Protein AF-A0A9P8EEC5-F1 (afdb_monomer)

Structure (mmCIF, N/CA/C/O backbone):
data_AF-A0A9P8EEC5-F1
#
_entry.id   AF-A0A9P8EEC5-F1
#
loop_
_atom_site.group_PDB
_atom_site.id
_atom_site.type_symbol
_atom_site.label_atom_id
_atom_site.label_alt_id
_atom_site.label_comp_id
_atom_site.label_asym_id
_atom_site.label_entity_id
_atom_site.label_seq_id
_atom_site.pdbx_PDB_ins_code
_atom_site.Cartn_x
_atom_site.Cartn_y
_atom_site.Cartn_z
_atom_site.occupancy
_atom_site.B_iso_or_equiv
_atom_site.auth_seq_id
_atom_site.auth_comp_id
_atom_site.auth_asym_id
_atom_site.auth_atom_id
_atom_site.pdbx_PDB_model_num
ATOM 1 N N . GLY A 1 1 ? 48.108 29.205 9.435 1.00 39.69 1 GLY A N 1
ATOM 2 C CA . GLY A 1 1 ? 47.984 27.798 9.012 1.00 39.69 1 GLY A CA 1
ATOM 3 C C . GLY A 1 1 ? 47.388 27.000 10.147 1.00 39.69 1 GLY A C 1
ATOM 4 O O . GLY A 1 1 ? 48.031 26.893 11.179 1.00 39.69 1 GLY A O 1
ATOM 5 N N . HIS A 1 2 ? 46.161 26.504 9.987 1.00 37.22 2 HIS A N 1
ATOM 6 C CA . HIS A 1 2 ? 45.519 25.629 10.969 1.00 37.22 2 HIS A CA 1
ATOM 7 C C . HIS A 1 2 ? 45.718 24.173 10.541 1.00 37.22 2 HIS A C 1
ATOM 9 O O . HIS A 1 2 ? 45.254 23.760 9.482 1.00 37.22 2 HIS A O 1
ATOM 15 N N . SER A 1 3 ? 46.446 23.417 11.360 1.00 47.91 3 SER A N 1
ATOM 16 C CA . SER A 1 3 ? 46.594 21.969 11.229 1.00 47.91 3 SER A CA 1
ATOM 17 C C . SER A 1 3 ? 45.253 21.304 11.545 1.00 47.91 3 SER A C 1
ATOM 19 O O . SER A 1 3 ? 44.786 21.363 12.683 1.00 47.91 3 SER A O 1
ATOM 21 N N . GLN A 1 4 ? 44.610 20.698 10.544 1.00 50.88 4 GLN A N 1
ATOM 22 C CA . GLN A 1 4 ? 43.507 19.775 10.791 1.00 50.88 4 GLN A CA 1
ATOM 23 C C . GLN A 1 4 ? 44.081 18.420 11.212 1.00 50.88 4 GLN A C 1
ATOM 25 O O . GLN A 1 4 ? 44.793 17.761 10.451 1.00 50.88 4 GLN A O 1
ATOM 30 N N . LEU A 1 5 ? 43.753 17.998 12.434 1.00 50.03 5 LEU A N 1
ATOM 31 C CA . LEU A 1 5 ? 43.992 16.641 12.913 1.00 50.03 5 LEU A CA 1
ATOM 32 C C . LEU A 1 5 ? 43.211 15.664 12.028 1.00 50.03 5 LEU A C 1
ATOM 34 O O . LEU A 1 5 ? 41.981 15.642 12.047 1.00 50.03 5 LEU A O 1
ATOM 38 N N . LYS A 1 6 ? 43.937 14.857 11.248 1.00 48.72 6 LYS A N 1
ATOM 39 C CA . LYS A 1 6 ? 43.369 13.764 10.453 1.00 48.72 6 LYS A CA 1
ATOM 40 C C . LYS A 1 6 ? 42.685 12.774 11.395 1.00 48.72 6 LYS A C 1
ATOM 42 O O . LYS A 1 6 ? 43.350 11.994 12.075 1.00 48.72 6 LYS A O 1
ATOM 47 N N . THR A 1 7 ? 41.359 12.798 11.433 1.00 51.59 7 THR A N 1
ATOM 48 C CA . THR A 1 7 ? 40.573 11.751 12.078 1.00 51.59 7 THR A CA 1
ATOM 49 C C . THR A 1 7 ? 40.752 10.463 11.276 1.00 51.59 7 THR A C 1
ATOM 51 O O . THR A 1 7 ? 40.546 10.416 10.064 1.00 51.59 7 THR A O 1
ATOM 54 N N . GLY A 1 8 ? 41.235 9.417 11.948 1.00 58.06 8 GLY A N 1
ATOM 55 C CA . GLY A 1 8 ? 41.421 8.102 11.343 1.00 58.06 8 GLY A CA 1
ATOM 56 C C . GLY A 1 8 ? 40.115 7.542 10.771 1.00 58.06 8 GLY A C 1
ATOM 57 O O . GLY A 1 8 ? 39.027 7.897 11.218 1.00 58.06 8 GLY A O 1
ATOM 58 N N . HIS A 1 9 ? 40.263 6.656 9.781 1.00 54.03 9 HIS A N 1
ATOM 59 C CA . HIS A 1 9 ? 39.216 6.008 8.982 1.00 54.03 9 HIS A CA 1
ATOM 60 C C . HIS A 1 9 ? 37.826 5.917 9.664 1.00 54.03 9 HIS A C 1
ATOM 62 O O . HIS A 1 9 ? 37.715 5.295 10.729 1.00 54.03 9 HIS A O 1
ATOM 68 N N . PRO A 1 10 ? 36.744 6.417 9.025 1.00 52.00 10 PRO A N 1
ATOM 69 C CA . PRO A 1 10 ? 35.399 6.506 9.615 1.00 52.00 10 PRO A CA 1
ATOM 70 C C . PRO A 1 10 ? 34.852 5.161 10.123 1.00 52.00 10 PRO A C 1
ATOM 72 O O . PRO A 1 10 ? 34.092 5.122 11.094 1.00 52.00 10 PRO A O 1
ATOM 75 N N . VAL A 1 11 ? 35.325 4.055 9.546 1.00 53.84 11 VAL A N 1
ATOM 76 C CA . VAL A 1 11 ? 34.957 2.674 9.892 1.00 53.84 11 VAL A CA 1
ATOM 77 C C . VAL A 1 11 ? 35.340 2.295 11.332 1.00 53.84 11 VAL A C 1
ATOM 79 O O . VAL A 1 11 ? 34.570 1.616 12.009 1.00 53.84 11 VAL A O 1
ATOM 82 N N . ARG A 1 12 ? 36.477 2.772 11.867 1.00 53.16 12 ARG A N 1
ATOM 83 C CA . ARG A 1 12 ? 36.884 2.442 13.251 1.00 53.16 12 ARG A CA 1
ATOM 84 C C . ARG A 1 12 ? 36.036 3.163 14.303 1.00 53.16 12 ARG A C 1
ATOM 86 O O . ARG A 1 12 ? 35.831 2.616 15.386 1.00 53.16 12 ARG A O 1
ATOM 93 N N . SER A 1 13 ? 35.508 4.348 13.985 1.00 61.25 13 SER A N 1
ATOM 94 C CA . SER A 1 13 ? 34.691 5.145 14.913 1.00 61.25 13 SER A CA 1
ATOM 95 C C . SER A 1 13 ? 33.287 4.564 15.131 1.00 61.25 13 SER A C 1
ATOM 97 O O . SER A 1 13 ? 32.774 4.602 16.248 1.00 61.25 13 SER A O 1
ATOM 99 N N . ALA A 1 14 ? 32.683 3.972 14.095 1.00 57.97 14 ALA A N 1
ATOM 100 C CA . ALA A 1 14 ? 31.356 3.361 14.173 1.00 57.97 14 ALA A CA 1
ATOM 101 C C . ALA A 1 14 ? 31.362 2.084 15.031 1.00 57.97 14 ALA A C 1
ATOM 103 O O . ALA A 1 14 ? 30.490 1.903 15.879 1.00 57.97 14 ALA A O 1
ATOM 104 N N . ILE A 1 15 ? 32.398 1.251 14.881 1.00 60.94 15 ILE A N 1
ATOM 105 C CA . ILE A 1 15 ? 32.580 0.030 15.679 1.00 60.94 15 ILE A CA 1
ATOM 106 C C . ILE A 1 15 ? 32.792 0.377 17.160 1.00 60.94 15 ILE A C 1
ATOM 108 O O . ILE A 1 15 ? 32.152 -0.216 18.025 1.00 60.94 15 ILE A O 1
ATOM 112 N N . HIS A 1 16 ? 33.609 1.391 17.469 1.00 58.72 16 HIS A N 1
ATOM 113 C CA . HIS A 1 16 ? 33.801 1.842 18.854 1.00 58.72 16 HIS A CA 1
ATOM 114 C C . HIS A 1 16 ? 32.514 2.409 19.473 1.00 58.72 16 HIS A C 1
ATOM 116 O O . HIS A 1 16 ? 32.228 2.141 20.638 1.00 58.72 16 HIS A O 1
ATOM 122 N N . LYS A 1 17 ? 31.693 3.134 18.699 1.00 62.50 17 LYS A N 1
ATOM 123 C CA . LYS A 1 17 ? 30.385 3.629 19.166 1.00 62.50 17 LYS A CA 1
ATOM 124 C C . LYS A 1 17 ? 29.413 2.487 19.478 1.00 62.50 17 LYS A C 1
ATOM 126 O O . LYS A 1 17 ? 28.733 2.540 20.500 1.00 62.50 17 LYS A O 1
ATOM 131 N N . GLN A 1 18 ? 29.379 1.436 18.655 1.00 65.00 18 GLN A N 1
ATOM 132 C CA . GLN A 1 18 ? 28.534 0.266 18.918 1.00 65.00 18 GLN A CA 1
ATOM 133 C C . GLN A 1 18 ? 29.026 -0.581 20.099 1.00 65.00 18 GLN A C 1
ATOM 135 O O . GLN A 1 18 ? 28.206 -1.062 20.881 1.00 65.00 18 GLN A O 1
ATOM 140 N N . LEU A 1 19 ? 30.343 -0.735 20.267 1.00 64.19 19 LEU A N 1
ATOM 141 C CA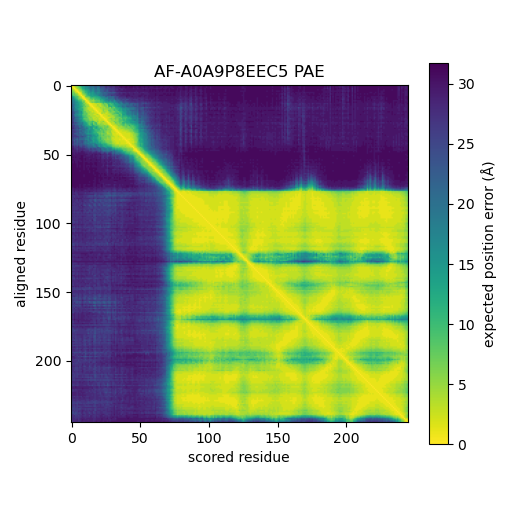 . LEU A 1 19 ? 30.917 -1.451 21.409 1.00 64.19 19 LEU A CA 1
ATOM 142 C C . LEU A 1 19 ? 30.636 -0.723 22.729 1.00 64.19 19 LEU A C 1
ATOM 144 O O . LEU A 1 19 ? 30.166 -1.357 23.672 1.00 64.19 19 LEU A O 1
ATOM 148 N N . ASN A 1 20 ? 30.813 0.601 22.774 1.00 64.88 20 ASN A N 1
ATOM 149 C CA . ASN A 1 20 ? 30.484 1.401 23.957 1.00 64.88 20 ASN A CA 1
ATOM 150 C C . ASN A 1 20 ? 28.978 1.378 24.264 1.00 64.88 20 ASN A C 1
ATOM 152 O O . ASN A 1 20 ? 28.593 1.213 25.418 1.00 64.88 20 ASN A O 1
ATOM 156 N N . GLY A 1 21 ? 28.118 1.462 23.242 1.00 60.09 21 GLY A N 1
ATOM 157 C CA . GLY A 1 21 ? 26.665 1.365 23.414 1.00 60.09 21 GLY A CA 1
ATOM 158 C C . GLY A 1 21 ? 26.219 0.017 23.990 1.00 60.09 21 GLY A C 1
ATOM 159 O O . 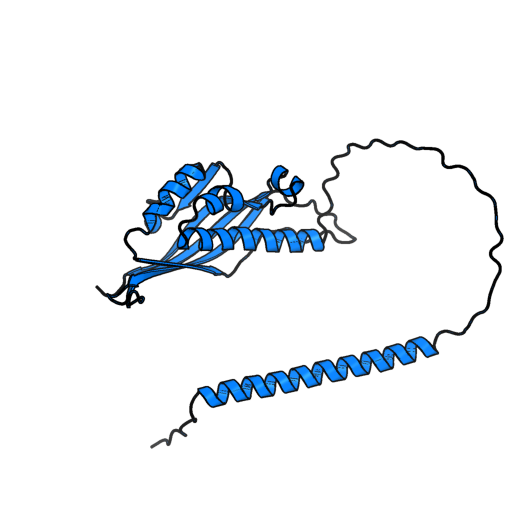GLY A 1 21 ? 25.422 -0.018 24.925 1.00 60.09 21 GLY A O 1
ATOM 160 N N . ARG A 1 22 ? 26.781 -1.098 23.500 1.00 67.12 22 ARG A N 1
ATOM 161 C CA . ARG A 1 22 ? 26.514 -2.441 24.049 1.00 67.12 22 ARG A CA 1
ATOM 162 C C . ARG A 1 22 ? 26.969 -2.583 25.501 1.00 67.12 22 ARG A C 1
ATOM 164 O O . ARG A 1 22 ? 26.295 -3.253 26.278 1.00 67.12 22 ARG A O 1
ATOM 171 N N . LEU A 1 23 ? 28.088 -1.963 25.867 1.00 65.00 23 LEU A N 1
ATOM 172 C CA . LEU A 1 23 ? 28.633 -2.015 27.223 1.00 65.00 23 LEU A CA 1
ATOM 173 C C . LEU A 1 23 ? 27.752 -1.232 28.211 1.00 65.00 23 LEU A C 1
ATOM 175 O O . LEU A 1 23 ? 27.452 -1.740 29.289 1.00 65.00 23 LEU A O 1
ATOM 179 N N . VAL A 1 24 ? 27.252 -0.060 27.802 1.00 62.94 24 VAL A N 1
ATOM 180 C CA . VAL A 1 24 ? 26.297 0.744 28.586 1.00 62.94 24 VAL A CA 1
ATOM 181 C C . VAL A 1 24 ? 24.948 0.032 28.726 1.00 62.94 24 VAL A C 1
ATOM 183 O O . VAL A 1 24 ? 24.441 -0.086 29.836 1.00 62.94 24 VAL A O 1
ATOM 186 N N . LEU A 1 25 ? 24.389 -0.512 27.638 1.00 58.84 25 LEU A N 1
ATOM 187 C CA . LEU A 1 25 ? 23.130 -1.274 27.674 1.00 58.84 25 LEU A CA 1
ATOM 188 C C . LEU A 1 25 ? 23.225 -2.507 28.579 1.00 58.84 25 LEU A C 1
ATOM 190 O O . LEU A 1 25 ? 22.307 -2.781 29.350 1.00 58.84 25 LEU A O 1
ATOM 194 N N . ARG A 1 26 ? 24.350 -3.231 28.523 1.00 67.25 26 ARG A N 1
ATOM 195 C CA . ARG A 1 26 ? 24.609 -4.364 29.416 1.00 67.25 26 ARG A CA 1
ATOM 196 C C . ARG A 1 26 ? 24.738 -3.906 30.868 1.00 67.25 26 ARG A C 1
ATOM 198 O O . ARG A 1 26 ? 24.198 -4.565 31.741 1.00 67.25 26 ARG A O 1
ATOM 205 N N . TRP A 1 27 ? 25.390 -2.778 31.141 1.00 65.75 27 TRP A N 1
ATOM 206 C CA . TRP A 1 27 ? 25.469 -2.222 32.495 1.00 65.75 27 TRP A CA 1
ATOM 207 C C . TRP A 1 27 ? 24.078 -1.860 33.045 1.00 65.75 27 TRP A C 1
ATOM 209 O O . TRP A 1 27 ? 23.705 -2.384 34.091 1.00 65.75 27 TRP A O 1
ATOM 219 N N . VAL A 1 28 ? 23.273 -1.074 32.317 1.00 62.16 28 VAL A N 1
ATOM 220 C CA . VAL A 1 28 ? 21.929 -0.641 32.761 1.00 62.16 28 VAL A CA 1
ATOM 221 C C . VAL A 1 28 ? 21.021 -1.841 33.061 1.00 62.16 28 VAL A C 1
ATOM 223 O O . VAL A 1 28 ? 20.460 -1.938 34.149 1.00 62.16 28 VAL A O 1
ATOM 226 N N . THR A 1 29 ? 20.968 -2.817 32.151 1.00 62.16 29 THR A N 1
ATOM 227 C CA . THR A 1 29 ? 20.126 -4.019 32.316 1.00 62.16 29 THR A CA 1
ATOM 228 C C . THR A 1 29 ? 20.583 -4.937 33.457 1.00 62.16 29 THR A C 1
ATOM 230 O O . THR A 1 29 ? 19.757 -5.603 34.086 1.00 62.16 29 THR A O 1
ATOM 233 N N . THR A 1 30 ? 21.883 -4.962 33.778 1.00 67.44 30 THR A N 1
ATOM 234 C CA . THR A 1 30 ? 22.404 -5.796 34.876 1.00 67.44 30 THR A CA 1
ATOM 235 C C . THR A 1 30 ? 22.080 -5.199 36.252 1.00 67.44 30 THR A C 1
ATOM 237 O O . THR A 1 30 ? 21.781 -5.949 37.180 1.00 67.44 30 THR A O 1
ATOM 240 N N . TRP A 1 31 ? 22.076 -3.867 36.391 1.00 62.75 31 TRP A N 1
ATOM 241 C CA . TRP A 1 31 ? 21.718 -3.198 37.653 1.00 62.75 31 TRP A CA 1
ATOM 242 C C . TRP A 1 31 ? 20.216 -3.238 37.946 1.00 62.75 31 TRP A C 1
ATOM 244 O O . TRP A 1 31 ? 19.831 -3.495 39.085 1.00 62.75 31 TRP A O 1
ATOM 254 N N . GLU A 1 32 ? 19.366 -3.065 36.932 1.00 67.00 32 GLU A N 1
ATOM 255 C CA . GLU A 1 32 ? 17.910 -3.204 37.088 1.00 67.00 32 GLU A CA 1
ATOM 256 C C . GLU A 1 32 ? 17.525 -4.623 37.529 1.00 67.00 32 GLU A C 1
ATOM 258 O O . GLU A 1 32 ? 16.711 -4.797 38.437 1.00 67.00 32 GLU A O 1
ATOM 263 N N . SER A 1 33 ? 18.187 -5.641 36.970 1.00 67.88 33 SER A N 1
ATOM 264 C CA . SER A 1 33 ? 17.988 -7.039 37.372 1.00 67.88 33 SER A CA 1
ATOM 265 C C . SER A 1 33 ? 18.388 -7.284 38.834 1.00 67.88 33 SER A C 1
ATOM 267 O O . SER A 1 33 ? 17.685 -7.983 39.561 1.00 67.88 33 SER A O 1
ATOM 269 N N . LEU A 1 34 ? 19.484 -6.676 39.299 1.00 69.56 34 LEU A N 1
ATOM 270 C CA . LEU A 1 34 ? 19.946 -6.778 40.688 1.00 69.56 34 LEU A CA 1
ATOM 271 C C . LEU A 1 34 ? 18.969 -6.119 41.674 1.00 69.56 34 LEU A C 1
ATOM 273 O O . LEU A 1 34 ? 18.690 -6.688 42.729 1.00 69.56 34 LEU A O 1
ATOM 277 N N . LEU A 1 35 ? 18.398 -4.965 41.314 1.00 70.19 35 LEU A N 1
ATOM 278 C CA . LEU A 1 35 ? 17.376 -4.294 42.123 1.00 70.19 35 LEU A CA 1
ATOM 279 C C . LEU A 1 35 ? 16.088 -5.118 42.224 1.00 70.19 35 LEU A C 1
ATOM 281 O O . LEU A 1 35 ? 15.526 -5.226 43.313 1.00 70.19 35 LEU A O 1
ATOM 285 N N . LEU A 1 36 ? 15.651 -5.747 41.128 1.00 73.25 36 LEU A N 1
ATOM 286 C CA . LEU A 1 36 ? 14.485 -6.635 41.141 1.00 73.25 36 LEU A CA 1
ATOM 287 C C . LEU A 1 36 ? 14.708 -7.867 42.027 1.00 73.25 36 LEU A C 1
ATOM 289 O O . LEU A 1 36 ? 13.797 -8.260 42.752 1.00 73.25 36 LEU A O 1
ATOM 293 N N . TYR A 1 37 ? 15.917 -8.436 42.036 1.00 70.62 37 TYR A N 1
ATOM 294 C CA . TYR A 1 37 ? 16.262 -9.545 42.932 1.00 70.62 37 TYR A CA 1
ATOM 295 C C . TYR A 1 37 ? 16.226 -9.145 44.412 1.00 70.62 37 TYR A C 1
ATOM 297 O O . TYR A 1 37 ? 15.678 -9.881 45.233 1.00 70.62 37 TYR A O 1
ATOM 305 N N . VAL A 1 38 ? 16.776 -7.979 44.764 1.00 72.56 38 VAL A N 1
ATOM 306 C CA . VAL A 1 38 ? 16.752 -7.475 46.148 1.00 72.56 38 VAL A CA 1
ATOM 307 C C . VAL A 1 38 ? 15.321 -7.152 46.583 1.00 72.56 38 VAL A C 1
ATOM 309 O O . VAL A 1 38 ? 14.922 -7.535 47.681 1.00 72.56 38 VAL A O 1
ATOM 312 N N . LEU A 1 39 ? 14.524 -6.520 45.715 1.00 73.62 39 LEU A N 1
ATOM 313 C CA . LEU A 1 39 ? 13.113 -6.231 45.977 1.00 73.62 39 LEU A CA 1
ATOM 314 C C . LEU A 1 39 ? 12.298 -7.518 46.169 1.00 73.62 39 LEU A C 1
ATOM 316 O O . LEU A 1 39 ? 11.498 -7.608 47.096 1.00 73.62 39 LEU A O 1
ATOM 320 N N . TYR A 1 40 ? 12.528 -8.532 45.334 1.00 73.62 40 TYR A N 1
ATOM 321 C CA . TYR A 1 40 ? 11.865 -9.831 45.434 1.00 73.62 40 TYR A CA 1
ATOM 322 C C . TYR A 1 40 ? 12.195 -10.555 46.747 1.00 73.62 40 TYR A C 1
ATOM 324 O O . TYR A 1 40 ? 11.291 -11.043 47.425 1.00 73.62 40 TYR A O 1
ATOM 332 N N . LEU A 1 41 ? 13.469 -10.567 47.155 1.00 71.56 41 LEU A N 1
ATOM 333 C CA . LEU A 1 41 ? 13.886 -11.129 48.444 1.00 71.56 41 LEU A CA 1
ATOM 334 C C . LEU A 1 41 ? 13.282 -10.364 49.629 1.00 71.56 41 LEU A C 1
ATOM 336 O O . LEU A 1 41 ? 12.874 -10.982 50.609 1.00 71.56 41 LEU A O 1
ATOM 340 N N . PHE A 1 42 ? 13.177 -9.038 49.528 1.00 71.19 42 PHE A N 1
ATOM 341 C CA . PHE A 1 42 ? 12.572 -8.204 50.565 1.00 71.19 42 PHE A CA 1
ATOM 342 C C . PHE A 1 42 ? 11.063 -8.466 50.710 1.00 71.19 42 PHE A C 1
ATOM 344 O O . PHE A 1 42 ? 10.553 -8.558 51.824 1.00 71.19 42 PHE A O 1
ATOM 351 N N . LEU A 1 43 ? 10.351 -8.667 49.596 1.00 72.38 43 LEU A N 1
ATOM 352 C CA . LEU A 1 43 ? 8.922 -9.001 49.589 1.00 72.38 43 LEU A CA 1
ATOM 353 C C . LEU A 1 43 ? 8.638 -10.410 50.135 1.00 72.38 43 LEU A C 1
ATOM 355 O O . LEU A 1 43 ? 7.646 -10.600 50.835 1.00 72.38 43 LEU A O 1
ATOM 359 N N . LEU A 1 44 ? 9.523 -11.379 49.882 1.00 64.44 44 LEU A N 1
ATOM 360 C CA . LEU A 1 44 ? 9.425 -12.741 50.425 1.00 64.44 44 LEU A CA 1
ATOM 361 C C . LEU A 1 44 ? 9.616 -12.811 51.947 1.00 64.44 44 LEU A C 1
ATOM 363 O O . LEU A 1 44 ? 9.066 -13.704 52.586 1.00 64.44 44 LEU A O 1
ATOM 367 N N . GLN A 1 45 ? 10.374 -11.885 52.543 1.00 63.16 45 GLN A N 1
ATOM 368 C CA . GLN A 1 45 ? 10.584 -11.843 53.998 1.00 63.16 45 GLN A CA 1
ATOM 369 C C . GLN A 1 45 ? 9.490 -11.084 54.764 1.00 63.16 45 GLN A C 1
ATOM 371 O O . GLN A 1 45 ? 9.455 -11.145 55.992 1.00 63.16 45 GLN A O 1
ATOM 376 N N . LEU A 1 46 ? 8.578 -10.400 54.064 1.00 56.56 46 LEU A N 1
ATOM 377 C CA . LEU A 1 46 ? 7.474 -9.644 54.667 1.00 56.56 46 LEU A CA 1
ATOM 378 C C . LEU A 1 46 ? 6.154 -10.430 54.749 1.00 56.56 46 LEU A C 1
ATOM 380 O O . LEU A 1 46 ? 5.179 -9.917 55.297 1.00 56.56 46 LEU A O 1
ATOM 384 N N . THR A 1 47 ? 6.098 -11.672 54.258 1.00 53.03 47 THR A N 1
ATOM 385 C CA . THR A 1 47 ? 4.925 -12.544 54.425 1.00 53.03 47 THR A CA 1
ATOM 386 C C . THR A 1 47 ? 5.118 -13.503 55.606 1.00 53.03 47 THR A C 1
ATOM 388 O O . THR A 1 47 ? 5.957 -14.402 55.512 1.00 53.03 47 THR A O 1
ATOM 391 N N . PRO A 1 48 ? 4.364 -13.377 56.715 1.00 48.78 48 PRO A N 1
ATOM 392 C CA . PRO A 1 48 ? 4.368 -14.395 57.762 1.00 48.78 48 PRO A CA 1
ATOM 393 C C . PRO A 1 48 ? 3.707 -15.696 57.259 1.00 48.78 48 PRO A C 1
ATOM 395 O O . PRO A 1 48 ? 2.718 -15.633 56.521 1.00 48.78 48 PRO A O 1
ATOM 398 N N . PRO A 1 49 ? 4.197 -16.885 57.663 1.00 50.75 49 PRO A N 1
ATOM 399 C CA . PRO A 1 49 ? 3.567 -18.153 57.324 1.00 50.75 49 PRO A CA 1
ATOM 400 C C . PRO A 1 49 ? 2.345 -18.355 58.227 1.00 50.75 49 PRO A C 1
ATOM 402 O O . PRO A 1 49 ? 2.433 -18.939 59.305 1.00 50.75 49 PRO A O 1
ATOM 405 N N . CYS A 1 50 ? 1.188 -17.849 57.811 1.00 39.72 50 CYS A N 1
ATOM 406 C CA . CYS A 1 50 ? -0.062 -18.092 58.522 1.00 39.72 50 CYS A CA 1
ATOM 407 C C . CYS A 1 50 ? -0.735 -19.365 57.995 1.00 39.72 50 CYS A C 1
ATOM 409 O O . CYS A 1 50 ? -1.399 -19.369 56.963 1.00 39.72 50 CYS A O 1
ATOM 411 N N . CYS A 1 51 ? -0.496 -20.437 58.750 1.00 34.81 51 CYS A N 1
ATOM 412 C CA . CYS A 1 51 ? -1.3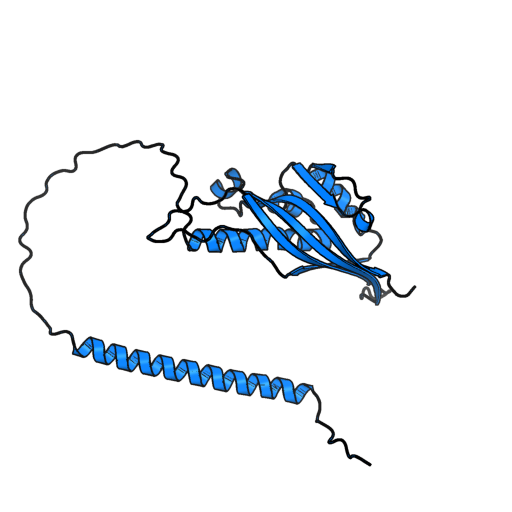08 -21.631 58.967 1.00 34.81 51 CYS A CA 1
ATOM 413 C C . CYS A 1 51 ? -2.727 -21.679 58.366 1.00 34.81 51 CYS A C 1
ATOM 415 O O . CYS A 1 51 ? -3.563 -20.818 58.625 1.00 34.81 51 CYS A O 1
ATOM 417 N N . ASN A 1 52 ? -2.992 -22.819 57.714 1.00 44.00 52 ASN A N 1
ATOM 418 C CA . ASN A 1 52 ? -4.153 -23.706 57.878 1.00 44.00 52 ASN A CA 1
ATOM 419 C C . ASN A 1 52 ? -5.410 -23.120 58.547 1.00 44.00 52 ASN A C 1
ATOM 421 O O . ASN A 1 52 ? -5.432 -22.900 59.760 1.00 44.00 52 ASN A O 1
ATOM 425 N N . ARG A 1 53 ? -6.513 -23.069 57.788 1.00 40.22 53 ARG A N 1
ATOM 426 C CA . ARG A 1 53 ? -7.862 -23.212 58.350 1.00 40.22 53 ARG A CA 1
ATOM 427 C C . ARG A 1 53 ? -8.844 -23.784 57.324 1.00 40.22 53 ARG A C 1
ATOM 429 O O . ARG A 1 53 ? -9.242 -23.109 56.384 1.00 40.22 53 ARG A O 1
ATOM 436 N N . ASP A 1 54 ? -9.151 -25.060 57.529 1.00 36.09 54 ASP A N 1
ATOM 437 C CA . ASP A 1 54 ? -10.429 -25.749 57.327 1.00 36.09 54 ASP A CA 1
ATOM 438 C C . ASP A 1 54 ? -11.370 -25.230 56.227 1.00 36.09 54 ASP A C 1
ATOM 440 O O . ASP A 1 54 ? -12.184 -24.328 56.428 1.00 36.09 54 ASP A O 1
ATOM 444 N N . VAL A 1 55 ? -11.344 -25.918 55.084 1.00 39.53 55 VAL A N 1
ATOM 445 C CA . VAL A 1 55 ? -12.425 -25.890 54.093 1.00 39.53 55 VAL A CA 1
ATOM 446 C C . VAL A 1 55 ? -13.587 -26.722 54.642 1.00 39.53 55 VAL A C 1
ATOM 448 O O . VAL A 1 55 ? -13.595 -27.948 54.537 1.00 39.53 55 VAL A O 1
ATOM 451 N N . GLN A 1 56 ? -14.582 -26.062 55.240 1.00 41.06 56 GLN A N 1
ATOM 452 C CA . GLN A 1 56 ? -15.890 -26.678 55.449 1.00 41.06 56 GLN A CA 1
ATOM 453 C C . GLN A 1 56 ? -16.627 -26.764 54.110 1.00 41.06 56 GLN A C 1
ATOM 455 O O . GLN A 1 56 ? -16.940 -25.764 53.467 1.00 41.06 56 GLN A O 1
ATOM 460 N N . VAL A 1 57 ? -16.890 -28.002 53.705 1.00 42.19 57 VAL A N 1
ATOM 461 C CA . VAL A 1 57 ? -17.733 -28.383 52.574 1.00 42.19 57 VAL A CA 1
ATOM 462 C C . VAL A 1 57 ? -19.189 -28.030 52.899 1.00 42.19 57 VAL A C 1
ATOM 464 O O . VAL A 1 57 ? -19.742 -28.549 53.866 1.00 42.19 57 VAL A O 1
ATOM 467 N N . LEU A 1 58 ? -19.829 -27.200 52.069 1.00 39.12 58 LEU A N 1
ATOM 468 C CA . LEU A 1 58 ? -21.292 -27.091 51.999 1.00 39.12 58 LEU A CA 1
ATOM 469 C C . LEU A 1 58 ? -21.781 -27.400 50.569 1.00 39.12 58 LEU A C 1
ATOM 471 O O . LEU A 1 58 ? -21.040 -27.196 49.606 1.00 39.12 58 LEU A O 1
ATOM 475 N N . PRO A 1 59 ? -22.996 -27.956 50.420 1.00 40.81 59 PRO A N 1
ATOM 476 C CA . PRO A 1 59 ? -23.332 -28.829 49.309 1.00 40.81 59 PRO A CA 1
ATOM 477 C C . PRO A 1 59 ? -23.770 -28.102 48.034 1.00 40.81 59 PRO A C 1
ATOM 479 O O . PRO A 1 59 ? -24.509 -27.122 48.052 1.00 40.81 59 PRO A O 1
ATOM 482 N N . SER A 1 60 ? -23.353 -28.712 46.923 1.00 43.94 60 SER A N 1
ATOM 483 C CA . SER A 1 60 ? -23.916 -28.674 45.570 1.00 43.94 60 SER A CA 1
ATOM 484 C C . SER A 1 60 ? -25.386 -28.223 45.496 1.00 43.94 60 SER A C 1
ATOM 486 O O . SER A 1 60 ? -26.304 -29.020 45.713 1.00 43.94 60 SER A O 1
ATOM 488 N N . LEU A 1 61 ? -25.605 -26.986 45.045 1.00 43.16 61 LEU A N 1
ATOM 489 C CA . LEU A 1 61 ? -26.855 -26.570 44.411 1.00 43.16 61 LEU A CA 1
ATOM 490 C C . LEU A 1 61 ? -26.664 -26.571 42.889 1.00 43.16 61 LEU A C 1
ATOM 492 O O . LEU A 1 61 ? -25.705 -26.019 42.355 1.00 43.16 61 LEU A O 1
ATOM 496 N N . ARG A 1 62 ? -27.575 -27.280 42.220 1.00 41.97 62 ARG A N 1
ATOM 497 C CA . ARG A 1 62 ? -27.597 -27.589 40.784 1.00 41.97 62 ARG A CA 1
ATOM 498 C C . ARG A 1 62 ? -27.553 -26.321 39.915 1.00 41.97 62 ARG A C 1
ATOM 500 O O . ARG A 1 62 ? -28.189 -25.333 40.282 1.00 41.97 62 ARG A O 1
ATOM 507 N N . PRO A 1 63 ? -26.925 -26.357 38.727 1.00 38.66 63 PRO A N 1
ATOM 508 C CA . PRO A 1 63 ? -26.999 -25.246 37.794 1.00 38.66 63 PRO A CA 1
ATOM 509 C C . PRO A 1 63 ? -28.375 -25.234 37.113 1.00 38.66 63 PRO A C 1
ATOM 511 O O . PRO A 1 63 ? -28.754 -26.176 36.417 1.00 38.66 63 PRO A O 1
ATOM 514 N N . VAL A 1 64 ? -29.129 -24.154 37.318 1.00 43.50 64 VAL A N 1
ATOM 515 C CA . VAL A 1 64 ? -30.256 -23.790 36.455 1.00 43.50 64 VAL A CA 1
ATOM 516 C C . VAL A 1 64 ? -29.659 -23.272 35.151 1.00 43.50 64 VAL A C 1
ATOM 518 O O . VAL A 1 64 ? -28.908 -22.300 35.142 1.00 43.50 64 VAL A O 1
ATOM 521 N N . ALA A 1 65 ? -29.960 -23.959 34.053 1.00 40.56 65 ALA A N 1
ATOM 522 C CA . ALA A 1 65 ? -29.564 -23.554 32.717 1.00 40.56 65 ALA A CA 1
ATOM 523 C C . ALA A 1 65 ? -30.316 -22.277 32.317 1.00 40.56 65 ALA A C 1
ATOM 525 O O . ALA A 1 65 ? -31.482 -22.321 31.930 1.00 40.56 65 ALA A O 1
ATOM 526 N N . THR A 1 66 ? -29.642 -21.133 32.388 1.00 38.12 66 THR A N 1
ATOM 527 C CA . THR A 1 66 ? -30.077 -19.903 31.725 1.00 38.12 66 THR A CA 1
ATOM 528 C C . THR A 1 66 ? -29.473 -19.878 30.325 1.00 38.12 66 THR A C 1
ATOM 530 O O . THR A 1 66 ? -2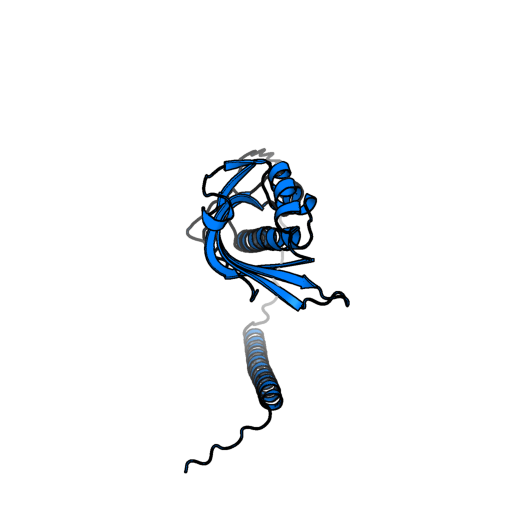8.375 -19.375 30.099 1.00 38.12 66 THR A O 1
ATOM 533 N N . THR A 1 67 ? -30.188 -20.432 29.347 1.00 46.62 67 THR A N 1
ATOM 534 C CA . THR A 1 67 ? -29.947 -20.143 27.928 1.00 46.62 67 THR A CA 1
ATOM 535 C C . THR A 1 67 ? -30.331 -18.694 27.647 1.00 46.62 67 THR A C 1
ATOM 537 O O . THR A 1 67 ? -31.474 -18.401 27.303 1.00 46.62 67 THR A O 1
ATOM 540 N N . ARG A 1 68 ? -29.374 -17.771 27.787 1.00 39.97 68 ARG A N 1
ATOM 541 C CA . ARG A 1 68 ? -29.488 -16.414 27.246 1.00 39.97 68 ARG A CA 1
ATOM 542 C C . ARG A 1 68 ? -28.829 -16.397 25.869 1.00 39.97 68 ARG A C 1
ATOM 544 O O . ARG A 1 68 ? -27.629 -16.193 25.734 1.00 39.97 68 ARG A O 1
ATOM 551 N N . ARG A 1 69 ? -29.636 -16.667 24.839 1.00 48.41 69 ARG A N 1
ATOM 552 C CA . ARG A 1 69 ? -29.315 -16.310 23.453 1.00 48.41 69 ARG A CA 1
ATOM 553 C C . ARG A 1 69 ? -29.409 -14.788 23.361 1.00 48.41 69 ARG A C 1
ATOM 555 O O . ARG A 1 69 ? -30.480 -14.244 23.123 1.00 48.41 69 ARG A O 1
ATOM 562 N N . GLU A 1 70 ? -28.296 -14.109 23.587 1.00 39.75 70 GLU A N 1
ATOM 563 C CA . GLU A 1 70 ? -28.131 -12.717 23.185 1.00 39.75 70 GLU A CA 1
ATOM 564 C C . GLU A 1 70 ? -27.291 -12.687 21.917 1.00 39.75 70 GLU A C 1
ATOM 566 O O . GLU A 1 70 ? -26.068 -12.621 21.950 1.00 39.75 70 GLU A O 1
ATOM 571 N N . HIS A 1 71 ? -27.976 -12.713 20.774 1.00 41.06 71 HIS A N 1
ATOM 572 C CA . HIS A 1 71 ? -27.453 -12.091 19.562 1.00 41.06 71 HIS A CA 1
ATOM 573 C C . HIS A 1 71 ? -27.574 -10.570 19.730 1.00 41.06 71 HIS A C 1
ATOM 575 O O . HIS A 1 71 ? -28.387 -9.916 19.084 1.00 41.06 71 HIS A O 1
ATOM 581 N N . ALA A 1 72 ? -26.802 -10.019 20.663 1.00 39.66 72 ALA A N 1
ATOM 582 C CA . ALA A 1 72 ? -26.480 -8.607 20.680 1.00 39.66 72 ALA A CA 1
ATOM 583 C C . ALA A 1 72 ? -25.146 -8.483 19.951 1.00 39.66 72 ALA A C 1
ATOM 585 O O . ALA A 1 72 ? -24.145 -9.059 20.375 1.00 39.66 72 ALA A O 1
ATOM 586 N N . ASN A 1 73 ? -25.154 -7.775 18.827 1.00 45.69 73 ASN A N 1
ATOM 587 C CA . ASN A 1 73 ? -23.958 -7.381 18.097 1.00 45.69 73 ASN A CA 1
ATOM 588 C C . ASN A 1 73 ? -23.198 -6.380 18.990 1.00 45.69 73 ASN A C 1
ATOM 590 O O . ASN A 1 73 ? -23.332 -5.168 18.842 1.00 45.69 73 ASN A O 1
ATOM 594 N N . MET A 1 74 ? -22.513 -6.887 20.017 1.00 43.22 74 MET A N 1
ATOM 595 C CA . MET A 1 74 ? -21.661 -6.100 20.896 1.00 43.22 74 MET A CA 1
ATOM 596 C C . MET A 1 74 ? -20.503 -5.631 20.030 1.00 43.22 74 MET A C 1
ATOM 598 O O . MET A 1 74 ? -19.631 -6.427 19.687 1.00 43.22 74 MET A O 1
ATOM 602 N N . ALA A 1 75 ? -20.515 -4.358 19.632 1.00 55.50 75 ALA A N 1
ATOM 603 C CA . ALA A 1 75 ? -19.318 -3.725 19.108 1.00 55.50 75 ALA A CA 1
ATOM 604 C C . ALA A 1 75 ? -18.225 -3.938 20.160 1.00 55.50 75 ALA A C 1
ATOM 606 O O . ALA A 1 75 ? -18.296 -3.376 21.249 1.00 55.50 75 ALA A O 1
ATOM 607 N N . THR A 1 76 ? -17.281 -4.834 19.876 1.00 65.31 76 THR A N 1
ATOM 608 C CA . THR A 1 76 ? -16.220 -5.187 20.817 1.00 65.31 76 THR A CA 1
ATOM 609 C C . THR A 1 76 ? -15.477 -3.917 21.195 1.00 65.31 76 THR A C 1
ATOM 611 O O . THR A 1 76 ? -14.989 -3.199 20.314 1.00 65.31 76 THR A O 1
ATOM 614 N N . ALA A 1 77 ? -15.428 -3.632 22.497 1.00 83.69 77 ALA A N 1
ATOM 615 C CA . ALA A 1 77 ? -14.626 -2.552 23.042 1.00 83.69 77 ALA A CA 1
ATOM 616 C C . ALA A 1 77 ? -13.210 -2.648 22.466 1.00 83.69 77 ALA A C 1
ATOM 618 O O . ALA A 1 77 ? -12.621 -3.727 22.401 1.00 83.69 77 ALA A O 1
ATOM 619 N N . TYR A 1 78 ? -12.678 -1.523 21.997 1.00 94.50 78 TYR A N 1
ATOM 620 C CA . TYR A 1 78 ? -11.404 -1.509 21.298 1.00 94.50 78 TYR A CA 1
ATOM 621 C C . TYR A 1 78 ? -10.255 -1.616 22.297 1.00 94.50 78 TYR A C 1
ATOM 623 O O . TYR A 1 78 ? -9.780 -0.605 22.808 1.00 94.50 78 TYR A O 1
ATOM 631 N N . ASP A 1 79 ? -9.858 -2.832 22.654 1.00 93.62 79 ASP A N 1
ATOM 632 C CA . ASP A 1 79 ? -8.780 -3.064 23.610 1.00 93.62 79 ASP A CA 1
ATOM 633 C C . ASP A 1 79 ? -7.384 -2.781 23.011 1.00 93.62 79 ASP A C 1
ATOM 635 O O . ASP A 1 79 ? -7.211 -2.554 21.810 1.00 93.62 79 ASP A O 1
ATOM 639 N N . ILE A 1 80 ? -6.361 -2.789 23.871 1.00 95.19 80 ILE A N 1
ATOM 640 C CA . ILE A 1 80 ? -4.974 -2.482 23.491 1.00 95.19 80 ILE A CA 1
ATOM 641 C C . ILE A 1 80 ? -4.410 -3.500 22.488 1.00 95.19 80 ILE A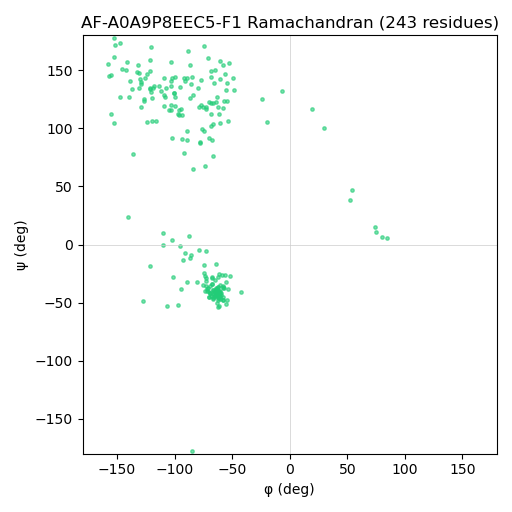 C 1
ATOM 643 O O . ILE A 1 80 ? -3.697 -3.103 21.568 1.00 95.19 80 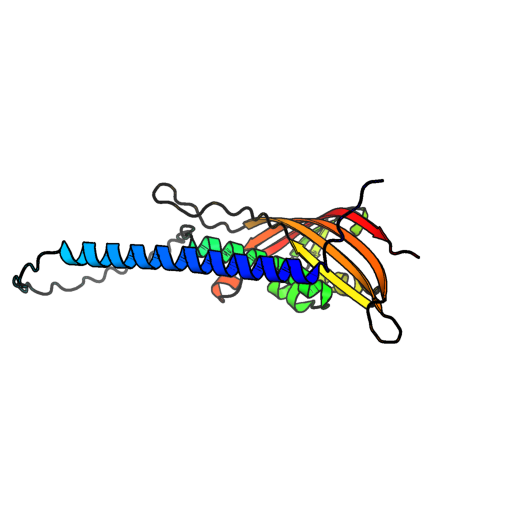ILE A O 1
ATOM 647 N N . GLN A 1 81 ? -4.694 -4.794 22.652 1.00 95.75 81 GLN A N 1
ATOM 648 C CA . GLN A 1 81 ? -4.167 -5.841 21.770 1.00 95.75 81 GLN A CA 1
ATOM 649 C C . GLN A 1 81 ? -4.761 -5.694 20.373 1.00 95.75 81 GLN A C 1
ATOM 651 O O . GLN A 1 81 ? -4.025 -5.668 19.387 1.00 95.75 81 GLN A O 1
ATOM 656 N N . THR A 1 82 ? -6.074 -5.500 20.309 1.00 95.19 82 THR A N 1
ATOM 657 C CA . THR A 1 82 ? -6.809 -5.266 19.072 1.00 95.19 82 THR A CA 1
ATOM 658 C C . THR A 1 82 ? -6.332 -3.986 18.378 1.00 95.19 82 THR A C 1
ATOM 660 O O . THR A 1 82 ? -6.106 -3.992 17.169 1.00 95.19 82 THR A O 1
ATOM 663 N N . TYR A 1 83 ? -6.068 -2.912 19.132 1.00 97.06 83 TYR A N 1
ATOM 664 C CA . TYR A 1 83 ? -5.483 -1.680 18.590 1.00 97.06 83 TYR A CA 1
ATOM 665 C C . TYR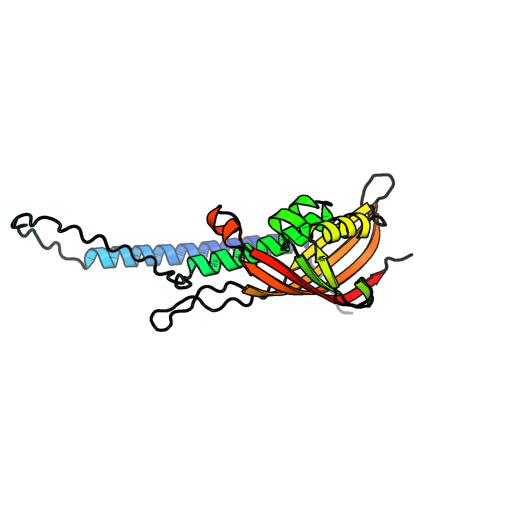 A 1 83 ? -4.087 -1.881 17.994 1.00 97.06 83 TYR A C 1
ATOM 667 O O . TYR A 1 83 ? -3.800 -1.398 16.895 1.00 97.06 83 TYR A O 1
ATOM 675 N N . LEU A 1 84 ? -3.203 -2.590 18.700 1.00 97.88 84 LEU A N 1
ATOM 676 C CA . LEU A 1 84 ? -1.851 -2.863 18.213 1.00 97.88 84 LEU A CA 1
ATOM 677 C C . LEU A 1 84 ? -1.867 -3.772 16.979 1.00 97.88 84 LEU A C 1
ATOM 679 O O . LEU A 1 84 ? -1.099 -3.533 16.043 1.00 97.88 84 LEU A O 1
ATOM 683 N N . LEU A 1 85 ? -2.759 -4.766 16.956 1.00 97.75 85 LEU A N 1
ATOM 684 C CA . LEU A 1 85 ? -2.959 -5.649 15.813 1.00 97.75 85 LEU A CA 1
ATOM 685 C C . LEU A 1 85 ? -3.464 -4.870 14.595 1.00 97.75 85 LEU A C 1
ATOM 687 O O . LEU A 1 85 ? -2.845 -4.951 13.538 1.00 97.75 85 LEU A O 1
ATOM 691 N N . ASP A 1 86 ? -4.515 -4.060 14.747 1.00 98.19 86 ASP A N 1
ATOM 692 C CA . ASP A 1 86 ? -5.051 -3.229 13.663 1.00 98.19 86 ASP A CA 1
ATOM 693 C C . ASP A 1 86 ? -3.981 -2.280 13.116 1.00 98.19 86 ASP A C 1
ATOM 695 O O . ASP A 1 86 ? -3.762 -2.207 11.907 1.00 98.19 86 ASP A O 1
ATOM 699 N N . LYS A 1 87 ? -3.229 -1.615 13.999 1.00 98.25 87 LYS A N 1
ATOM 700 C CA . LYS A 1 87 ? -2.133 -0.728 13.594 1.00 98.25 87 LYS A CA 1
ATOM 701 C C . LYS A 1 87 ? -1.040 -1.459 12.800 1.00 98.25 87 LYS A C 1
ATOM 703 O O . LYS A 1 87 ? -0.539 -0.908 11.818 1.00 98.25 87 LYS A O 1
ATOM 708 N N . SER A 1 88 ? -0.661 -2.673 13.207 1.00 98.50 88 SER A N 1
ATOM 709 C CA . SER A 1 88 ? 0.323 -3.491 12.482 1.00 98.50 88 SER A CA 1
ATOM 710 C C . SER A 1 88 ? -0.227 -3.966 11.141 1.00 98.50 88 SER A C 1
ATOM 712 O O . SER A 1 88 ? 0.463 -3.860 10.132 1.00 98.50 88 SER A O 1
ATOM 714 N N . ASN A 1 89 ? -1.475 -4.427 11.119 1.00 98.69 89 ASN A N 1
ATOM 715 C CA . ASN A 1 89 ? -2.151 -4.926 9.929 1.00 98.69 89 ASN A CA 1
ATOM 716 C C . ASN A 1 89 ? -2.291 -3.841 8.861 1.00 98.69 89 ASN A C 1
ATOM 718 O O . ASN A 1 89 ? -1.967 -4.074 7.703 1.00 98.69 89 ASN A O 1
ATOM 722 N N . ILE A 1 90 ? -2.681 -2.626 9.250 1.00 98.81 90 ILE A N 1
ATOM 723 C CA . ILE A 1 90 ? -2.756 -1.484 8.332 1.00 98.81 90 ILE A CA 1
ATOM 724 C C . ILE A 1 90 ? -1.375 -1.166 7.746 1.00 98.81 90 ILE A C 1
ATOM 726 O O . ILE A 1 90 ? -1.243 -0.951 6.540 1.00 98.81 90 ILE A O 1
ATOM 730 N N . LYS A 1 91 ? -0.326 -1.158 8.578 1.00 98.56 91 LYS A N 1
ATOM 731 C CA . LYS A 1 91 ? 1.045 -0.935 8.100 1.00 98.56 91 LYS A CA 1
ATOM 732 C C . LYS A 1 91 ? 1.490 -2.036 7.131 1.00 98.56 91 LYS A C 1
ATOM 734 O O . LYS A 1 91 ? 2.127 -1.726 6.124 1.00 98.56 91 LYS A O 1
ATOM 739 N N . ASP A 1 92 ? 1.152 -3.289 7.422 1.00 98.50 92 ASP A N 1
ATOM 740 C CA . ASP A 1 92 ? 1.427 -4.437 6.557 1.00 98.50 92 ASP A CA 1
ATOM 741 C C . ASP A 1 92 ? 0.708 -4.302 5.206 1.00 98.50 92 ASP A C 1
ATOM 743 O O . ASP A 1 92 ? 1.366 -4.377 4.173 1.00 98.50 92 ASP A O 1
ATOM 747 N N . THR A 1 93 ? -0.587 -3.964 5.189 1.00 98.75 93 THR A N 1
ATOM 748 C CA . THR A 1 93 ? -1.369 -3.712 3.961 1.00 98.75 93 THR A CA 1
ATOM 749 C C . THR A 1 93 ? -0.708 -2.656 3.067 1.00 98.75 93 THR A C 1
ATOM 751 O O . THR A 1 93 ? -0.532 -2.864 1.867 1.00 98.75 93 THR A O 1
ATOM 754 N N . VAL A 1 94 ? -0.284 -1.525 3.638 1.00 98.56 94 VAL A N 1
ATOM 755 C CA . VAL A 1 94 ? 0.359 -0.449 2.861 1.00 98.56 94 VAL A CA 1
ATOM 756 C C . VAL A 1 94 ? 1.782 -0.828 2.426 1.00 98.56 94 VAL A C 1
ATOM 758 O O . VAL A 1 94 ? 2.232 -0.427 1.356 1.00 98.56 94 VAL A O 1
ATOM 761 N N . THR A 1 95 ? 2.501 -1.624 3.217 1.00 98.25 95 THR A N 1
ATOM 762 C CA . THR A 1 95 ? 3.831 -2.130 2.832 1.00 98.25 95 THR A CA 1
ATOM 763 C C . THR A 1 95 ? 3.725 -3.136 1.685 1.00 98.25 95 THR A C 1
ATOM 765 O O . THR A 1 95 ? 4.492 -3.061 0.724 1.00 98.25 95 THR A O 1
ATOM 768 N N . ARG A 1 96 ? 2.728 -4.027 1.742 1.00 98.25 96 ARG A N 1
ATOM 769 C CA . ARG A 1 96 ? 2.377 -4.969 0.673 1.00 98.25 96 ARG A CA 1
ATOM 770 C C . ARG A 1 96 ? 2.070 -4.266 -0.644 1.00 98.25 96 ARG A C 1
ATOM 772 O O . ARG A 1 96 ? 2.490 -4.762 -1.681 1.00 98.25 96 ARG A O 1
ATOM 779 N N . MET A 1 97 ? 1.422 -3.099 -0.606 1.00 97.25 97 MET A N 1
ATOM 780 C CA . MET A 1 97 ? 1.198 -2.272 -1.798 1.00 97.25 97 MET A CA 1
ATOM 781 C C . MET A 1 97 ? 2.514 -1.946 -2.520 1.00 97.25 97 MET A C 1
ATOM 783 O O . MET A 1 97 ? 2.632 -2.196 -3.714 1.00 97.25 97 MET A O 1
ATOM 787 N N . MET A 1 98 ? 3.522 -1.444 -1.795 1.00 95.69 98 MET A N 1
ATOM 788 C CA . MET A 1 98 ? 4.830 -1.117 -2.389 1.00 95.69 98 MET A CA 1
ATOM 789 C C . MET A 1 98 ? 5.541 -2.368 -2.900 1.00 95.69 98 MET A C 1
ATOM 791 O O . MET A 1 98 ? 6.051 -2.377 -4.016 1.00 95.69 98 MET A O 1
ATOM 795 N N . TYR A 1 99 ? 5.518 -3.442 -2.107 1.00 96.00 99 TYR A N 1
ATOM 796 C CA . TYR A 1 99 ? 6.116 -4.715 -2.496 1.00 96.00 99 TYR A CA 1
ATOM 797 C C . TYR A 1 99 ? 5.509 -5.257 -3.796 1.00 96.00 99 TYR A C 1
ATOM 799 O O . TYR A 1 99 ? 6.240 -5.635 -4.708 1.00 96.00 99 TYR A O 1
ATOM 807 N N . ALA A 1 100 ? 4.183 -5.271 -3.907 1.00 95.38 100 ALA A N 1
ATOM 808 C CA . ALA A 1 100 ? 3.506 -5.795 -5.082 1.00 95.38 100 ALA A CA 1
ATOM 809 C C . ALA A 1 100 ? 3.736 -4.933 -6.329 1.00 95.38 100 ALA A C 1
ATOM 811 O O . ALA A 1 100 ? 3.889 -5.490 -7.413 1.00 95.38 100 ALA A O 1
ATOM 812 N N . PHE A 1 101 ? 3.853 -3.605 -6.185 1.00 91.50 101 PHE A N 1
ATOM 813 C CA . PHE A 1 101 ? 4.236 -2.725 -7.296 1.00 91.50 101 PHE A CA 1
ATOM 814 C C . PHE A 1 101 ? 5.615 -3.075 -7.862 1.00 91.50 101 PHE A C 1
ATOM 816 O O . PHE A 1 101 ? 5.776 -3.135 -9.078 1.00 91.50 101 PHE A O 1
ATOM 823 N N . ASP A 1 102 ? 6.598 -3.335 -6.999 1.00 92.81 102 ASP A N 1
ATOM 824 C CA . ASP A 1 102 ? 7.960 -3.667 -7.435 1.00 92.81 102 ASP A CA 1
ATOM 825 C C . ASP A 1 102 ? 8.088 -5.079 -8.015 1.00 92.81 102 ASP A C 1
ATOM 827 O O . ASP A 1 102 ? 8.967 -5.334 -8.838 1.00 92.81 102 ASP A O 1
ATOM 831 N N . ASN A 1 103 ? 7.219 -6.000 -7.594 1.00 92.38 103 ASN A N 1
ATOM 832 C CA . ASN A 1 103 ? 7.264 -7.406 -8.002 1.00 92.38 103 ASN A CA 1
ATOM 833 C C . ASN A 1 103 ? 6.227 -7.765 -9.076 1.00 92.38 103 ASN A C 1
ATOM 835 O O . ASN A 1 103 ? 6.138 -8.932 -9.450 1.00 92.38 103 ASN A O 1
ATOM 839 N N . LYS A 1 104 ? 5.462 -6.785 -9.579 1.00 91.12 104 LYS A N 1
ATOM 840 C CA . LYS A 1 104 ? 4.354 -6.991 -10.529 1.00 91.12 104 LYS A CA 1
ATOM 841 C C . LYS A 1 104 ? 3.345 -8.049 -10.046 1.00 91.12 104 LYS A C 1
ATOM 843 O O . LYS A 1 104 ? 2.844 -8.855 -10.824 1.00 91.12 104 LYS A O 1
ATOM 848 N N . ASP A 1 105 ? 3.058 -8.062 -8.744 1.00 94.75 105 ASP A N 1
ATOM 849 C CA . ASP A 1 105 ? 2.159 -9.042 -8.123 1.00 94.75 105 ASP A CA 1
ATOM 850 C C . ASP A 1 105 ? 0.718 -8.515 -8.082 1.00 94.75 105 ASP A C 1
ATOM 852 O O . ASP A 1 105 ? 0.221 -8.025 -7.062 1.00 94.75 105 ASP A O 1
ATOM 856 N N . SER A 1 106 ? 0.042 -8.607 -9.226 1.00 95.06 106 SER A N 1
ATOM 857 C CA . SER A 1 106 ? -1.345 -8.165 -9.382 1.00 95.06 106 SER A CA 1
ATOM 858 C C . SER A 1 106 ? -2.307 -8.921 -8.457 1.00 95.06 106 SER A C 1
ATOM 860 O O . SER A 1 106 ? -3.238 -8.316 -7.925 1.00 95.06 106 SER A O 1
ATOM 862 N N . SER A 1 107 ? -2.065 -10.211 -8.191 1.00 96.19 107 SER A N 1
ATOM 863 C CA . SER A 1 107 ? -2.876 -10.996 -7.247 1.00 96.19 107 SER A CA 1
ATOM 864 C C . SER A 1 107 ? -2.817 -10.433 -5.833 1.00 96.19 107 SER A C 1
ATOM 866 O O . SER A 1 107 ? -3.852 -10.228 -5.202 1.00 96.19 107 SER A O 1
ATOM 868 N N . LEU A 1 108 ? -1.622 -10.100 -5.345 1.00 97.06 108 LEU A N 1
ATOM 869 C CA . LEU A 1 108 ? -1.453 -9.537 -4.011 1.00 97.06 108 LEU A CA 1
ATOM 870 C C . LEU A 1 108 ? -2.154 -8.178 -3.886 1.00 97.06 108 LEU A C 1
ATOM 872 O O . LEU A 1 108 ? -2.777 -7.905 -2.855 1.00 97.06 108 LEU A O 1
ATOM 876 N N . LEU A 1 109 ? -2.110 -7.346 -4.935 1.00 97.19 109 LEU A N 1
ATOM 877 C CA . LEU A 1 109 ? -2.842 -6.077 -4.962 1.00 97.19 109 LEU A CA 1
ATOM 878 C C . LEU A 1 109 ? -4.355 -6.285 -4.826 1.00 97.19 109 LEU A C 1
ATOM 880 O O . LEU A 1 109 ? -5.000 -5.605 -4.025 1.00 97.19 109 LEU A O 1
ATOM 884 N N . ILE A 1 110 ? -4.906 -7.228 -5.589 1.00 97.06 110 ILE A N 1
ATOM 885 C CA . ILE A 1 110 ? -6.346 -7.500 -5.645 1.00 97.06 110 ILE A CA 1
ATOM 886 C C . ILE A 1 110 ? -6.840 -8.144 -4.343 1.00 97.06 110 ILE A C 1
ATOM 888 O O . ILE A 1 110 ? -7.855 -7.713 -3.798 1.00 97.06 110 ILE A O 1
ATOM 892 N N . ASP A 1 111 ? -6.115 -9.132 -3.819 1.00 96.44 111 ASP A N 1
ATOM 893 C CA . ASP A 1 111 ? -6.601 -9.977 -2.724 1.00 96.44 111 ASP A CA 1
ATOM 894 C C . ASP A 1 111 ? -6.275 -9.408 -1.334 1.00 96.44 111 ASP A C 1
ATOM 896 O O . ASP A 1 111 ? -7.023 -9.605 -0.363 1.00 96.44 111 ASP A O 1
ATOM 900 N N . GLN A 1 112 ? -5.140 -8.709 -1.207 1.00 97.75 112 GLN A N 1
ATOM 901 C CA . GLN A 1 112 ? -4.554 -8.353 0.092 1.00 97.75 112 GLN A CA 1
ATOM 902 C C . GLN A 1 112 ? -4.379 -6.851 0.328 1.00 97.75 112 GLN A C 1
ATOM 904 O O . GLN A 1 112 ? -4.249 -6.447 1.484 1.00 97.75 112 GLN A O 1
ATOM 909 N N . VAL A 1 113 ? -4.398 -6.018 -0.715 1.00 98.31 113 VAL A N 1
ATOM 910 C CA . VAL A 1 113 ? -4.138 -4.574 -0.578 1.00 98.31 113 VAL A CA 1
ATOM 911 C C . VAL A 1 113 ? -5.402 -3.752 -0.733 1.00 98.31 113 VAL A C 1
ATOM 913 O O . VAL A 1 113 ? -5.715 -2.947 0.145 1.00 98.31 113 VAL A O 1
ATOM 916 N N . TYR A 1 114 ? -6.135 -3.946 -1.821 1.00 98.44 114 TYR A N 1
ATOM 917 C CA . TYR A 1 114 ? -7.245 -3.079 -2.191 1.00 98.44 114 TYR A CA 1
ATOM 918 C C . TYR A 1 114 ? -8.615 -3.683 -1.900 1.00 98.44 114 TYR A C 1
ATOM 920 O O . TYR A 1 114 ? -8.786 -4.897 -1.805 1.00 98.44 114 TYR A O 1
ATOM 928 N N . THR A 1 115 ? -9.615 -2.819 -1.753 1.00 98.25 115 THR A N 1
ATOM 929 C CA . THR A 1 115 ? -11.019 -3.225 -1.871 1.00 98.25 115 THR A CA 1
ATOM 930 C C . THR A 1 115 ? -11.358 -3.546 -3.331 1.00 98.25 115 THR A C 1
ATOM 932 O O . THR A 1 115 ? -10.652 -3.085 -4.227 1.00 98.25 115 THR A O 1
ATOM 935 N N . PRO A 1 116 ? -12.445 -4.293 -3.612 1.00 97.12 116 PRO A N 1
ATOM 936 C CA . PRO A 1 116 ? -12.842 -4.611 -4.989 1.00 97.12 116 PRO A CA 1
ATOM 937 C C . PRO A 1 116 ? -13.030 -3.382 -5.889 1.00 97.12 116 PRO A C 1
ATOM 939 O O . PRO A 1 116 ? -12.746 -3.443 -7.083 1.00 97.12 116 PRO A O 1
ATOM 942 N N . GLU A 1 117 ? -13.473 -2.269 -5.305 1.00 97.56 117 GLU A N 1
ATOM 943 C CA . GLU A 1 117 ? -13.587 -0.956 -5.935 1.00 97.56 117 GLU A CA 1
ATOM 944 C C . GLU A 1 117 ? -12.744 0.057 -5.154 1.00 97.56 117 GLU A C 1
ATOM 946 O O . GLU A 1 117 ? -12.782 0.065 -3.924 1.00 97.56 117 GLU A O 1
ATOM 951 N N . ILE A 1 118 ? -11.969 0.884 -5.857 1.00 96.56 118 ILE A N 1
ATOM 952 C CA . ILE A 1 118 ? -11.000 1.819 -5.282 1.00 96.56 118 ILE A CA 1
ATOM 953 C C . ILE A 1 118 ? -11.237 3.210 -5.858 1.00 96.56 118 ILE A C 1
ATOM 955 O O . ILE A 1 118 ? -11.405 3.387 -7.065 1.00 96.56 118 ILE A O 1
ATOM 959 N N . HIS A 1 119 ? -11.164 4.211 -4.990 1.00 96.62 119 HIS A N 1
ATOM 960 C CA . HIS A 1 119 ? -11.176 5.617 -5.357 1.00 96.62 119 HIS A CA 1
ATOM 961 C C . HIS A 1 119 ? -9.733 6.113 -5.509 1.00 96.62 119 HIS A C 1
ATOM 963 O O . HIS A 1 119 ? -8.998 6.217 -4.524 1.00 96.62 119 HIS A O 1
ATOM 969 N N . LEU A 1 120 ? -9.315 6.436 -6.727 1.00 94.25 120 LEU A N 1
ATOM 970 C CA . LEU A 1 120 ? -7.981 6.958 -7.012 1.00 94.25 120 LEU A CA 1
ATOM 971 C C . LEU A 1 120 ? -8.044 8.470 -7.181 1.00 94.25 120 LEU A C 1
ATOM 973 O O . LEU A 1 120 ? -8.872 8.981 -7.925 1.00 94.25 120 LEU A O 1
ATOM 977 N N . ASP A 1 121 ? -7.160 9.183 -6.492 1.00 91.88 121 ASP A N 1
ATOM 978 C CA . ASP A 1 121 ? -7.033 10.641 -6.547 1.00 91.88 121 ASP A CA 1
ATOM 979 C C . ASP A 1 121 ? -5.546 10.995 -6.640 1.00 91.88 121 ASP A C 1
ATOM 981 O O . ASP A 1 121 ? -4.863 11.277 -5.654 1.00 91.88 121 ASP A O 1
ATOM 985 N N . TYR A 1 122 ? -5.001 10.845 -7.840 1.00 84.81 122 TYR A N 1
ATOM 986 C CA . TYR A 1 122 ? -3.599 11.132 -8.108 1.00 84.81 122 TYR A CA 1
ATOM 987 C C . TYR A 1 122 ? -3.431 12.564 -8.577 1.00 84.81 122 TYR A C 1
ATOM 989 O O . TYR A 1 122 ? -4.228 13.060 -9.370 1.00 84.81 122 TYR A O 1
ATOM 997 N N . ASP A 1 123 ? -2.332 13.186 -8.159 1.00 76.69 123 ASP A N 1
ATOM 998 C CA . ASP A 1 123 ? -1.892 14.464 -8.699 1.00 76.69 123 ASP A CA 1
ATOM 999 C C . ASP A 1 123 ? -1.874 14.453 -10.241 1.00 76.69 123 ASP A C 1
ATOM 1001 O O . ASP A 1 123 ? -1.500 13.463 -10.885 1.00 76.69 123 ASP A O 1
ATOM 1005 N N . THR A 1 124 ? -2.242 15.592 -10.831 1.00 69.62 124 THR A N 1
ATOM 1006 C CA . THR A 1 124 ? -2.096 15.895 -12.261 1.00 69.62 124 THR A CA 1
ATOM 1007 C C . THR A 1 124 ? -0.757 15.463 -12.852 1.00 69.62 124 THR A C 1
ATOM 1009 O O . THR A 1 124 ? -0.735 14.911 -13.950 1.00 69.62 124 THR A O 1
ATOM 1012 N N . LEU A 1 125 ? 0.342 15.663 -12.121 1.00 64.88 125 LEU A N 1
ATOM 1013 C CA . LEU A 1 125 ? 1.700 15.359 -12.567 1.00 64.88 125 LEU A CA 1
ATOM 1014 C C . LEU A 1 125 ? 2.026 13.859 -12.571 1.00 64.88 125 LEU A C 1
ATOM 1016 O O . LEU A 1 125 ? 2.991 13.455 -13.214 1.00 64.88 125 LEU A O 1
ATOM 1020 N N . LEU A 1 126 ? 1.242 13.034 -11.870 1.00 66.81 126 LEU A N 1
ATOM 1021 C CA . LEU A 1 126 ? 1.436 11.585 -11.823 1.00 66.81 126 LEU A CA 1
ATOM 1022 C C . LEU A 1 126 ? 0.527 10.849 -12.809 1.00 66.81 126 LEU A C 1
ATOM 1024 O O . LEU A 1 126 ? 1.032 10.047 -13.587 1.00 66.81 126 LEU A O 1
ATOM 1028 N N . LEU A 1 127 ? -0.789 11.107 -12.786 1.00 70.38 127 LEU A N 1
ATOM 1029 C CA . LEU A 1 127 ? -1.780 10.372 -13.598 1.00 70.38 127 LEU A CA 1
ATOM 1030 C C . LEU A 1 127 ? -2.896 11.263 -14.179 1.00 70.38 127 LEU A C 1
ATOM 1032 O O . LEU A 1 127 ? -3.983 10.783 -14.488 1.00 70.38 127 LEU A O 1
ATOM 1036 N N . GLY A 1 128 ? -2.665 12.568 -14.344 1.00 67.38 128 GLY A N 1
ATOM 1037 C CA . GLY A 1 128 ? -3.611 13.443 -15.050 1.00 67.38 128 GLY A CA 1
ATOM 1038 C C . GLY A 1 128 ? -4.765 14.006 -14.209 1.00 67.38 128 GLY A C 1
ATOM 1039 O O . GLY A 1 128 ? -5.604 14.727 -14.749 1.00 67.38 128 GLY A O 1
ATOM 1040 N N . GLY A 1 129 ? -4.784 13.771 -12.890 1.00 65.81 129 GLY A N 1
ATOM 1041 C CA . GLY A 1 129 ? -5.425 14.687 -11.935 1.00 65.81 129 GLY A CA 1
ATOM 1042 C C . GLY A 1 129 ? -6.937 14.608 -11.777 1.00 65.81 129 GLY A C 1
ATOM 1043 O O . GLY A 1 129 ? -7.510 15.468 -11.110 1.00 65.81 129 GLY A O 1
ATOM 1044 N N . LYS A 1 130 ? -7.608 13.638 -12.403 1.00 82.94 130 LYS A N 1
ATOM 1045 C CA . LYS A 1 130 ? -9.051 13.452 -12.225 1.00 82.94 130 LYS A CA 1
ATOM 1046 C C . LYS A 1 130 ? -9.298 12.272 -11.297 1.00 82.94 130 LYS A C 1
ATOM 1048 O O . LYS A 1 130 ? -8.904 11.165 -11.658 1.00 82.94 130 LYS A O 1
ATOM 1053 N N . PRO A 1 131 ? -9.963 12.491 -10.149 1.00 89.62 131 PRO A N 1
ATOM 1054 C CA . PRO A 1 131 ? -10.394 11.393 -9.312 1.00 89.62 131 PRO A CA 1
ATOM 1055 C C . PRO A 1 131 ? -11.243 10.410 -10.116 1.00 89.62 131 PRO A C 1
ATOM 1057 O O . PRO A 1 131 ? -12.156 10.819 -10.837 1.00 89.62 131 PRO A O 1
ATOM 1060 N N . GLU A 1 132 ? -10.945 9.126 -9.989 1.00 93.44 132 GLU A N 1
ATOM 1061 C CA . GLU A 1 132 ? -11.671 8.054 -10.661 1.00 93.44 132 GLU A CA 1
ATOM 1062 C C . GLU A 1 132 ? -12.018 6.942 -9.674 1.00 93.44 132 GLU A C 1
ATOM 1064 O O . GLU A 1 132 ? -11.350 6.748 -8.657 1.00 93.44 132 GLU A O 1
ATOM 1069 N N . ILE A 1 133 ? -13.083 6.213 -9.989 1.00 95.94 133 ILE A N 1
ATOM 1070 C CA . ILE A 1 133 ? -13.450 4.980 -9.303 1.00 95.94 133 ILE A CA 1
ATOM 1071 C C . ILE A 1 133 ? -13.155 3.840 -10.270 1.00 95.94 133 ILE A C 1
ATOM 1073 O O . ILE A 1 133 ? -13.587 3.874 -11.424 1.00 95.94 133 ILE A O 1
ATOM 1077 N N . ILE A 1 134 ? -12.392 2.854 -9.815 1.00 95.81 134 ILE A N 1
ATOM 1078 C CA . ILE A 1 134 ? -11.916 1.746 -10.641 1.00 95.81 134 ILE A CA 1
ATOM 1079 C C . ILE A 1 134 ? -11.918 0.448 -9.836 1.00 95.81 134 ILE A C 1
ATOM 1081 O O . ILE A 1 134 ? -11.727 0.456 -8.622 1.00 95.81 134 ILE A O 1
ATOM 1085 N N . SER A 1 135 ? -12.114 -0.688 -10.506 1.00 97.88 135 SER A N 1
ATOM 1086 C CA . SER A 1 135 ? -11.944 -1.986 -9.845 1.00 97.88 135 SER A CA 1
ATOM 1087 C C . SER A 1 135 ? -10.475 -2.253 -9.506 1.00 97.88 135 SER A C 1
ATOM 1089 O O . SER A 1 135 ? -9.581 -1.857 -10.259 1.00 97.88 135 SER A O 1
ATOM 1091 N N . SER A 1 136 ? -10.211 -2.988 -8.424 1.00 96.31 136 SER A N 1
ATOM 1092 C CA . SER A 1 136 ? -8.843 -3.392 -8.068 1.00 96.31 136 SER A CA 1
ATOM 1093 C C . SER A 1 136 ? -8.158 -4.184 -9.168 1.00 96.31 136 SER A C 1
ATOM 1095 O O . SER A 1 136 ? -6.973 -3.979 -9.411 1.00 96.31 136 SER A O 1
ATOM 1097 N N . LYS A 1 137 ? -8.909 -5.019 -9.894 1.00 96.62 137 LYS A N 1
ATOM 1098 C CA . LYS A 1 137 ? -8.393 -5.749 -11.051 1.00 96.62 137 LYS A CA 1
ATOM 1099 C C . LYS A 1 137 ? -7.941 -4.802 -12.163 1.00 96.62 137 LYS A C 1
ATOM 1101 O O . LYS A 1 137 ? -6.802 -4.885 -12.600 1.00 96.62 137 LYS A O 1
ATOM 1106 N N . ALA A 1 138 ? -8.807 -3.888 -12.601 1.00 95.19 138 ALA A N 1
ATOM 1107 C CA . ALA A 1 138 ? -8.456 -2.954 -13.672 1.00 95.19 138 ALA A CA 1
ATOM 1108 C C . ALA A 1 138 ? -7.320 -2.001 -13.260 1.00 95.19 138 ALA A C 1
ATOM 1110 O O . ALA A 1 138 ? -6.526 -1.581 -14.100 1.00 95.19 138 ALA A O 1
ATOM 1111 N N . TRP A 1 139 ? -7.227 -1.670 -11.970 1.00 94.12 139 TRP A N 1
ATOM 1112 C CA . TRP A 1 139 ? -6.115 -0.895 -11.437 1.00 94.12 139 TRP A CA 1
ATOM 1113 C C . TRP A 1 139 ? -4.800 -1.683 -11.413 1.00 94.12 139 TRP A C 1
ATOM 1115 O O . TRP A 1 139 ? -3.783 -1.162 -11.865 1.00 94.12 139 TRP A O 1
ATOM 1125 N N . ALA A 1 140 ? -4.819 -2.939 -10.961 1.00 93.81 140 ALA A N 1
ATOM 1126 C CA . ALA A 1 140 ? -3.654 -3.822 -10.985 1.00 93.81 140 ALA A CA 1
ATOM 1127 C C . ALA A 1 140 ? -3.143 -4.048 -12.419 1.00 93.81 140 ALA A C 1
ATOM 1129 O O . ALA A 1 140 ? -1.955 -3.859 -12.671 1.00 93.81 140 ALA A O 1
ATOM 1130 N N . ASP A 1 141 ? -4.050 -4.313 -13.368 1.00 92.00 141 ASP A N 1
ATOM 1131 C CA . ASP A 1 141 ? -3.731 -4.453 -14.797 1.00 92.00 141 ASP A CA 1
ATOM 1132 C C . ASP A 1 141 ? -3.047 -3.173 -15.343 1.00 92.00 141 ASP A C 1
ATOM 1134 O O . ASP A 1 141 ? -2.113 -3.232 -16.142 1.00 92.00 141 ASP A O 1
ATOM 1138 N N . ARG A 1 142 ? -3.472 -1.982 -14.891 1.00 89.81 142 ARG A N 1
ATOM 1139 C CA . ARG A 1 142 ? -2.849 -0.706 -15.288 1.00 89.81 142 ARG A CA 1
ATOM 1140 C C . ARG A 1 142 ? -1.462 -0.513 -14.667 1.00 89.81 142 ARG A C 1
ATOM 1142 O O . ARG A 1 142 ? -0.564 0.015 -15.324 1.00 89.81 142 ARG A O 1
ATOM 1149 N N . LEU A 1 143 ? -1.293 -0.896 -13.403 1.00 87.31 143 LEU A N 1
ATOM 1150 C CA . LEU A 1 143 ? -0.034 -0.763 -12.670 1.00 87.31 143 LEU A CA 1
ATOM 1151 C C . LEU A 1 143 ? 1.068 -1.672 -13.217 1.00 87.31 143 LEU A C 1
ATOM 1153 O O . LEU A 1 143 ? 2.224 -1.254 -13.236 1.00 87.31 143 LEU A O 1
ATOM 1157 N N . GLU A 1 144 ? 0.718 -2.864 -13.702 1.00 82.38 144 GLU A N 1
ATOM 1158 C CA . GLU A 1 144 ? 1.668 -3.831 -14.268 1.00 82.38 144 GLU A CA 1
ATOM 1159 C C . GLU A 1 144 ? 2.530 -3.224 -15.386 1.00 82.38 144 GLU A C 1
ATOM 1161 O O . GLU A 1 144 ? 3.741 -3.455 -15.444 1.00 82.38 144 GLU A O 1
ATOM 1166 N N . HIS A 1 145 ? 1.909 -2.377 -16.210 1.00 84.44 145 HIS A N 1
ATOM 1167 C CA . HIS A 1 145 ? 2.550 -1.704 -17.338 1.00 84.44 145 HIS A CA 1
ATOM 1168 C C . HIS A 1 145 ? 3.122 -0.324 -17.005 1.00 84.44 145 HIS A C 1
ATOM 1170 O O . HIS A 1 145 ? 3.898 0.239 -17.780 1.00 84.44 145 HIS A O 1
ATOM 1176 N N . MET A 1 146 ? 2.771 0.247 -15.849 1.00 82.25 146 MET A N 1
ATOM 1177 C CA . MET A 1 146 ? 3.157 1.614 -15.476 1.00 82.25 146 MET A CA 1
ATOM 1178 C C . MET A 1 146 ? 4.679 1.795 -15.382 1.00 82.25 146 MET A C 1
ATOM 1180 O O . MET A 1 146 ? 5.190 2.902 -15.566 1.00 82.25 146 MET A O 1
ATOM 1184 N N . HIS A 1 147 ? 5.406 0.709 -15.114 1.00 83.62 147 HIS A N 1
ATOM 1185 C CA . HIS A 1 147 ? 6.853 0.709 -14.919 1.00 83.62 147 HIS A CA 1
ATOM 1186 C C . HIS A 1 147 ? 7.635 0.026 -16.050 1.00 83.62 147 HIS A C 1
ATOM 1188 O O . HIS A 1 147 ? 8.843 -0.134 -15.916 1.00 83.62 147 HIS A O 1
ATOM 1194 N N . ASP A 1 148 ? 7.000 -0.320 -17.177 1.00 88.00 148 ASP A N 1
ATOM 1195 C CA . ASP A 1 148 ? 7.645 -1.065 -18.277 1.00 88.00 148 ASP A CA 1
ATOM 1196 C C . ASP A 1 148 ? 8.799 -0.310 -18.957 1.00 88.00 148 ASP A C 1
ATOM 1198 O O . ASP A 1 148 ? 9.638 -0.914 -19.621 1.00 88.00 148 ASP A O 1
ATOM 1202 N N . ALA A 1 149 ? 8.887 1.008 -18.763 1.00 88.06 149 ALA A N 1
ATOM 1203 C CA . ALA A 1 149 ? 10.020 1.813 -19.221 1.00 88.06 149 ALA A CA 1
ATOM 1204 C C . ALA A 1 149 ? 11.313 1.592 -18.405 1.00 88.06 149 ALA A C 1
ATOM 1206 O O . ALA A 1 149 ? 12.345 2.177 -18.746 1.00 88.06 149 ALA A O 1
ATOM 1207 N N . TYR A 1 150 ? 11.251 0.810 -17.321 1.00 90.69 150 TYR A N 1
ATOM 1208 C CA . TYR A 1 150 ? 12.343 0.603 -16.377 1.00 90.69 150 TYR A CA 1
ATOM 1209 C C . TYR A 1 150 ? 12.605 -0.886 -16.135 1.00 90.69 150 TYR A C 1
ATOM 1211 O O . TYR A 1 150 ? 11.677 -1.669 -15.951 1.00 90.69 150 TYR A O 1
ATOM 1219 N N . ASP A 1 151 ? 13.878 -1.274 -16.049 1.00 92.06 151 ASP A N 1
ATOM 1220 C CA . ASP A 1 151 ? 14.253 -2.674 -15.787 1.00 92.06 151 ASP A CA 1
ATOM 1221 C C . ASP A 1 151 ? 14.019 -3.103 -14.333 1.00 92.06 151 ASP A C 1
ATOM 1223 O O . ASP A 1 151 ? 13.957 -4.295 -14.019 1.00 92.06 151 ASP A O 1
ATOM 1227 N N . THR A 1 152 ? 14.008 -2.149 -13.402 1.00 91.38 152 THR A N 1
ATOM 1228 C CA . THR A 1 152 ? 13.709 -2.407 -11.995 1.00 91.38 152 THR A CA 1
ATOM 1229 C C . THR A 1 152 ? 13.231 -1.143 -11.305 1.00 91.38 152 THR A C 1
ATOM 1231 O O . THR A 1 152 ? 13.730 -0.041 -11.556 1.00 91.38 152 THR A O 1
ATOM 1234 N N . THR A 1 153 ? 12.304 -1.326 -10.375 1.00 93.12 153 THR A N 1
ATOM 1235 C CA . THR A 1 153 ? 11.848 -0.280 -9.468 1.00 93.12 153 THR A CA 1
ATOM 1236 C C . THR A 1 153 ? 12.081 -0.699 -8.031 1.00 93.12 153 THR A C 1
ATOM 1238 O O . THR A 1 153 ? 12.258 -1.881 -7.732 1.00 93.12 153 THR A O 1
ATOM 1241 N N . GLN A 1 154 ? 12.132 0.289 -7.153 1.00 94.50 154 GLN A N 1
ATOM 1242 C CA . GLN A 1 154 ? 12.038 0.072 -5.726 1.00 94.50 154 GLN A CA 1
ATOM 1243 C C . GLN A 1 154 ? 11.180 1.176 -5.131 1.00 94.50 154 GLN A C 1
ATOM 1245 O O . GLN A 1 154 ? 11.476 2.356 -5.317 1.00 94.50 154 GLN A O 1
ATOM 1250 N N . HIS A 1 155 ? 10.160 0.791 -4.382 1.00 95.81 155 HIS A N 1
ATOM 1251 C CA . HIS A 1 155 ? 9.309 1.685 -3.631 1.00 95.81 155 HIS A CA 1
ATOM 1252 C C . HIS A 1 155 ? 9.505 1.444 -2.140 1.00 95.81 155 HIS A C 1
ATOM 1254 O O . HIS A 1 155 ? 9.551 0.314 -1.651 1.00 95.81 155 HIS A O 1
ATOM 1260 N N . THR A 1 156 ? 9.601 2.531 -1.383 1.00 96.94 156 THR A N 1
ATOM 1261 C CA . THR A 1 156 ? 9.560 2.466 0.077 1.00 96.94 156 THR A CA 1
ATOM 1262 C C . THR A 1 156 ? 8.479 3.380 0.598 1.00 96.94 156 THR A C 1
ATOM 1264 O O . THR A 1 156 ? 8.268 4.471 0.079 1.00 96.94 156 THR A O 1
ATOM 1267 N N . VAL A 1 157 ? 7.814 2.935 1.657 1.00 97.69 157 VAL A N 1
ATOM 1268 C CA . VAL A 1 157 ? 6.812 3.716 2.372 1.00 97.69 157 VAL A CA 1
ATOM 1269 C C . VAL A 1 157 ? 7.237 3.863 3.827 1.00 97.69 157 VAL A C 1
ATOM 1271 O O . VAL A 1 157 ? 7.698 2.914 4.465 1.00 97.69 157 VAL A O 1
ATOM 1274 N N . HIS A 1 158 ? 7.138 5.076 4.352 1.00 97.50 158 HIS A N 1
ATOM 1275 C CA . HIS A 1 158 ? 7.646 5.423 5.672 1.00 97.50 158 HIS A CA 1
ATOM 1276 C C . HIS A 1 158 ? 6.846 6.583 6.287 1.00 97.50 158 HIS A C 1
ATOM 1278 O O . HIS A 1 158 ? 5.905 7.097 5.686 1.00 97.50 158 HIS A O 1
ATOM 1284 N N . ASN A 1 159 ? 7.190 6.973 7.521 1.00 97.69 159 ASN A N 1
ATOM 1285 C CA . ASN A 1 159 ? 6.509 8.037 8.278 1.00 97.69 159 ASN A CA 1
ATOM 1286 C C . ASN A 1 159 ? 4.989 7.839 8.414 1.00 97.69 159 ASN A C 1
ATOM 1288 O O . ASN A 1 159 ? 4.204 8.759 8.208 1.00 97.69 159 ASN A O 1
ATOM 1292 N N . PHE A 1 160 ? 4.585 6.623 8.778 1.00 98.25 160 PHE A N 1
ATOM 1293 C CA . PHE A 1 160 ? 3.184 6.269 8.984 1.00 98.25 160 PHE A CA 1
ATOM 1294 C C . PHE A 1 160 ? 2.550 7.046 10.141 1.00 98.25 160 PHE A C 1
ATOM 1296 O O . PHE A 1 160 ? 2.957 6.900 11.297 1.00 98.25 160 PHE A O 1
ATOM 1303 N N . LEU A 1 161 ? 1.475 7.762 9.836 1.00 98.44 161 LEU A N 1
ATOM 1304 C CA . LEU A 1 161 ? 0.515 8.291 10.793 1.00 98.44 161 LEU A CA 1
ATOM 1305 C C . LEU A 1 161 ? -0.838 7.628 10.521 1.00 98.44 161 LEU A C 1
ATOM 1307 O O . LEU A 1 161 ? -1.493 7.913 9.524 1.00 98.44 161 LEU A O 1
ATOM 1311 N N . ILE A 1 162 ? -1.225 6.705 11.401 1.00 98.56 162 ILE A N 1
ATOM 1312 C CA . ILE A 1 162 ? -2.459 5.920 11.290 1.00 98.56 162 ILE A CA 1
ATOM 1313 C C . ILE A 1 162 ? -3.461 6.473 12.307 1.00 98.56 162 ILE A C 1
ATOM 1315 O O . ILE A 1 162 ? -3.218 6.387 13.514 1.00 98.56 162 ILE A O 1
ATOM 1319 N N . GLU A 1 163 ? -4.572 7.031 11.829 1.00 98.19 163 GLU A N 1
ATOM 1320 C CA . GLU A 1 163 ? -5.600 7.686 12.648 1.00 98.19 163 GLU A CA 1
ATOM 1321 C C . GLU A 1 163 ? -6.602 6.681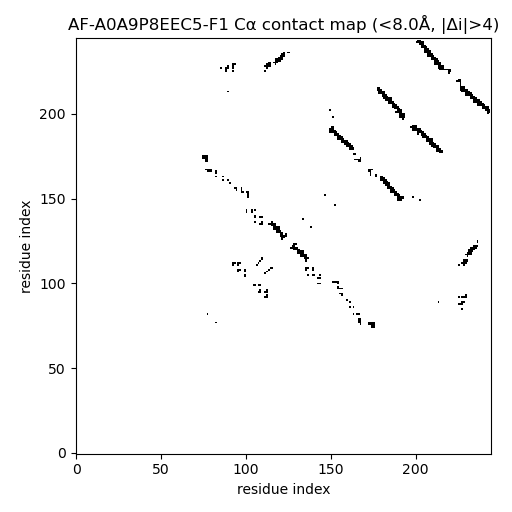 13.233 1.00 98.19 163 GLU A C 1
ATOM 1323 O O . GLU A 1 163 ? -7.788 6.679 12.912 1.00 98.19 163 GLU A O 1
ATOM 1328 N N . LEU A 1 164 ? -6.117 5.805 14.112 1.00 97.62 164 LEU A N 1
ATOM 1329 C CA . LEU A 1 164 ? -6.971 4.959 14.944 1.00 97.62 164 LEU A CA 1
ATOM 1330 C C . LEU A 1 164 ? -7.308 5.682 16.260 1.00 97.62 164 LEU A C 1
ATOM 1332 O O . LEU A 1 164 ? -6.440 6.360 16.823 1.00 97.62 164 LEU A O 1
ATOM 1336 N N . PRO A 1 165 ? -8.532 5.527 16.798 1.00 95.94 165 PRO A N 1
ATOM 1337 C CA . PRO A 1 165 ? -8.856 6.050 18.112 1.00 95.94 165 PRO A CA 1
ATOM 1338 C C . PRO A 1 165 ? -8.024 5.326 19.179 1.00 95.94 165 PRO A C 1
ATOM 1340 O O . PRO A 1 165 ? -7.657 4.161 19.017 1.00 95.94 165 PRO A O 1
ATOM 1343 N N . GLN A 1 166 ? -7.717 6.022 20.276 1.00 94.19 166 GLN A N 1
ATOM 1344 C CA . GLN A 1 166 ? -7.040 5.392 21.410 1.00 94.19 166 GLN A CA 1
ATOM 1345 C C . GLN A 1 166 ? -7.906 4.256 21.975 1.00 94.19 166 GLN A C 1
ATOM 1347 O O . GLN A 1 166 ? -9.133 4.404 22.004 1.00 94.19 166 GLN A O 1
ATOM 1352 N N . PRO A 1 167 ? -7.290 3.145 22.415 1.00 94.38 167 PRO A N 1
ATOM 1353 C CA . PRO A 1 167 ? -8.025 2.012 22.951 1.00 94.38 167 PRO A CA 1
ATOM 1354 C C . PRO A 1 167 ? -8.833 2.399 24.193 1.00 94.38 167 PRO A C 1
ATOM 1356 O O . PRO A 1 167 ? -8.543 3.384 24.882 1.00 94.38 167 PRO A O 1
ATOM 1359 N N . SER A 1 168 ? -9.857 1.597 24.468 1.00 90.88 168 SER A N 1
ATOM 1360 C CA . SER A 1 168 ? -10.743 1.753 25.614 1.00 90.88 168 SER A CA 1
ATOM 1361 C C . SER A 1 168 ? -9.938 1.798 26.913 1.00 90.88 168 SER A C 1
ATOM 1363 O O . SER A 1 168 ? -8.979 1.051 27.109 1.00 90.88 168 SER A O 1
ATOM 1365 N N . SER A 1 169 ? -10.349 2.686 27.813 1.00 86.19 169 SER A N 1
ATOM 1366 C CA . SER A 1 169 ? -9.776 2.840 29.152 1.00 86.19 169 SER A CA 1
ATOM 1367 C C . SER A 1 169 ? -10.857 2.615 30.203 1.00 86.19 169 SER A C 1
ATOM 1369 O O . SER A 1 169 ? -12.042 2.609 29.874 1.00 86.19 169 SER A O 1
ATOM 1371 N N . ALA A 1 170 ? -10.465 2.508 31.476 1.00 81.75 170 ALA A N 1
ATOM 1372 C CA . ALA A 1 170 ? -11.405 2.315 32.586 1.00 81.75 170 ALA A CA 1
ATOM 1373 C C . ALA A 1 170 ? -12.556 3.343 32.615 1.00 81.75 170 ALA A C 1
ATOM 1375 O O . ALA A 1 170 ? -13.637 3.032 33.100 1.00 81.75 170 ALA A O 1
ATOM 1376 N N . ASN A 1 171 ? -12.337 4.544 32.067 1.00 85.38 171 ASN A N 1
ATOM 1377 C CA . ASN A 1 171 ? -13.298 5.648 32.110 1.00 85.38 171 ASN A CA 1
ATOM 1378 C C . ASN A 1 171 ? -13.930 5.971 30.748 1.00 85.38 171 ASN A C 1
ATOM 1380 O O . ASN A 1 171 ? -14.710 6.917 30.649 1.00 85.38 171 ASN A O 1
ATOM 1384 N N . LYS A 1 172 ? -13.560 5.253 29.679 1.00 88.25 172 LYS A N 1
ATOM 1385 C CA . LYS A 1 172 ? -14.062 5.528 28.330 1.00 88.25 172 LYS A CA 1
ATOM 1386 C C . LYS A 1 172 ? -14.006 4.282 27.463 1.00 88.25 172 LYS A C 1
ATOM 1388 O O . LYS A 1 172 ? -12.921 3.845 27.076 1.00 88.25 172 LYS A O 1
ATOM 1393 N N . GLU A 1 173 ? -15.180 3.783 27.110 1.00 91.19 173 GLU A N 1
ATOM 1394 C CA . GLU A 1 173 ? -15.341 2.758 26.089 1.00 91.19 173 GLU A CA 1
ATOM 1395 C C . GLU A 1 173 ? -15.265 3.394 24.697 1.00 91.19 173 GLU A C 1
ATOM 1397 O O . GLU A 1 173 ? -15.825 4.464 24.438 1.00 91.19 173 GLU A O 1
ATOM 1402 N N . VAL A 1 174 ? -14.514 2.754 23.809 1.00 93.56 174 VAL A N 1
ATOM 1403 C CA . VAL A 1 174 ? -14.314 3.183 22.429 1.00 93.56 174 VAL A CA 1
ATOM 1404 C C . VAL A 1 174 ? -14.660 2.006 21.537 1.00 93.56 174 VAL A C 1
ATOM 1406 O O . VAL A 1 174 ? -14.073 0.933 21.667 1.00 93.56 174 VAL A O 1
ATOM 1409 N N . ALA A 1 175 ? -15.603 2.209 20.621 1.00 93.12 175 ALA A N 1
ATOM 1410 C CA . ALA A 1 175 ? -15.924 1.207 19.619 1.00 93.12 175 ALA A CA 1
ATOM 1411 C C . ALA A 1 175 ? -14.734 1.013 18.675 1.00 93.12 175 ALA A C 1
ATOM 1413 O O . ALA A 1 175 ? -14.082 1.975 18.253 1.00 93.12 175 ALA A O 1
ATOM 1414 N N . ARG A 1 176 ? -14.464 -0.242 18.323 1.00 94.25 176 ARG A N 1
ATOM 1415 C CA . ARG A 1 176 ? -13.446 -0.570 17.331 1.00 94.25 176 ARG A CA 1
ATOM 1416 C C . ARG A 1 176 ? -13.852 0.017 15.963 1.00 94.25 176 ARG A C 1
ATOM 1418 O O . ARG A 1 176 ? -14.967 -0.240 15.516 1.00 94.25 176 ARG A O 1
ATOM 1425 N N . PRO A 1 177 ? -12.991 0.797 15.284 1.00 95.50 177 PRO A N 1
ATOM 1426 C CA . PRO A 1 177 ? -13.373 1.515 14.065 1.00 95.50 177 PRO A CA 1
ATOM 1427 C C . PRO A 1 177 ? -13.436 0.576 12.861 1.00 95.50 177 PRO A C 1
ATOM 1429 O O . PRO A 1 177 ? -12.553 -0.259 12.729 1.00 95.50 177 PRO A O 1
ATOM 1432 N N . ASP A 1 178 ? -14.397 0.731 11.954 1.00 97.12 178 ASP A N 1
ATOM 1433 C CA . ASP A 1 178 ? -14.432 -0.033 10.690 1.00 97.12 178 ASP A CA 1
ATOM 1434 C C . ASP A 1 178 ? -13.625 0.632 9.563 1.00 97.12 178 ASP A C 1
ATOM 1436 O O . ASP A 1 178 ? -13.360 0.018 8.533 1.00 97.12 178 ASP A O 1
ATOM 1440 N N . THR A 1 179 ? -13.203 1.882 9.754 1.00 98.25 179 THR A N 1
ATOM 1441 C CA . THR A 1 179 ? -12.438 2.661 8.775 1.00 98.25 179 THR A CA 1
ATOM 1442 C C . THR A 1 179 ? -11.440 3.571 9.478 1.00 98.25 179 THR A C 1
ATOM 1444 O O . THR A 1 179 ? -11.733 4.066 10.568 1.00 98.25 179 THR A O 1
ATOM 1447 N N . CYS A 1 180 ? -10.312 3.883 8.844 1.00 98.50 180 CYS A N 1
ATOM 1448 C CA . CYS A 1 180 ? -9.450 4.978 9.289 1.00 98.50 180 CYS A CA 1
ATOM 1449 C C . CYS A 1 180 ? -8.659 5.599 8.134 1.00 98.50 180 CYS A C 1
ATOM 1451 O O . CYS A 1 180 ? -8.639 5.082 7.016 1.00 98.50 180 CYS A O 1
ATOM 1453 N N . VAL A 1 181 ? -7.981 6.710 8.421 1.00 98.75 181 VAL A N 1
ATOM 1454 C CA . VAL A 1 181 ? -7.086 7.381 7.473 1.00 98.75 181 VAL A CA 1
ATOM 1455 C C . VAL A 1 181 ? -5.633 7.068 7.823 1.00 98.75 181 VAL A C 1
ATOM 1457 O O . VAL A 1 181 ? -5.250 7.017 8.993 1.00 98.75 181 VAL A O 1
ATOM 1460 N N . VAL A 1 182 ? -4.817 6.856 6.794 1.00 98.81 182 VAL A N 1
ATOM 1461 C CA . VAL A 1 182 ? -3.369 6.680 6.899 1.00 98.81 182 VAL A CA 1
ATOM 1462 C C . VAL A 1 182 ? -2.681 7.773 6.102 1.00 98.81 182 VAL A C 1
ATOM 1464 O O . VAL A 1 182 ? -2.923 7.920 4.904 1.00 98.81 182 VAL A O 1
ATOM 1467 N N . TYR A 1 183 ? -1.776 8.494 6.751 1.00 98.62 183 TYR A N 1
ATOM 1468 C CA . TYR A 1 183 ? -0.812 9.356 6.082 1.00 98.62 183 TYR A CA 1
ATOM 1469 C C . TYR A 1 183 ? 0.548 8.673 6.073 1.00 98.62 183 TYR A C 1
ATOM 1471 O O . TYR A 1 183 ? 0.972 8.099 7.078 1.00 98.62 183 TYR A O 1
ATOM 1479 N N . ALA A 1 184 ? 1.231 8.720 4.938 1.00 98.44 184 ALA A N 1
ATOM 1480 C CA . ALA A 1 184 ? 2.578 8.183 4.803 1.00 98.44 184 ALA A CA 1
ATOM 1481 C C . ALA A 1 184 ? 3.338 8.928 3.708 1.00 98.44 184 ALA A C 1
ATOM 1483 O O . ALA A 1 184 ? 2.742 9.572 2.846 1.00 98.44 184 ALA A O 1
ATOM 1484 N N . HIS A 1 185 ? 4.660 8.827 3.732 1.00 97.81 185 HIS A N 1
ATOM 1485 C CA . HIS A 1 185 ? 5.506 9.239 2.620 1.00 97.81 185 HIS A CA 1
ATOM 1486 C C . HIS A 1 185 ? 5.901 8.014 1.810 1.00 97.81 185 HIS A C 1
ATOM 1488 O O . HIS A 1 185 ? 6.129 6.946 2.381 1.00 97.81 185 HIS A O 1
ATOM 1494 N N . ALA A 1 186 ? 5.995 8.182 0.498 1.00 96.25 186 ALA A N 1
ATOM 1495 C CA . ALA A 1 186 ? 6.476 7.147 -0.395 1.00 96.25 186 ALA A CA 1
ATOM 1496 C C . ALA A 1 186 ? 7.536 7.695 -1.333 1.00 96.25 186 ALA A C 1
ATOM 1498 O O . ALA A 1 186 ? 7.343 8.754 -1.925 1.00 96.25 186 ALA A O 1
ATOM 1499 N N . ASP A 1 187 ? 8.614 6.936 -1.471 1.00 95.88 187 ASP A N 1
ATOM 1500 C CA . ASP A 1 187 ? 9.712 7.222 -2.381 1.00 95.88 187 ASP A CA 1
ATOM 1501 C C . ASP A 1 187 ? 9.815 6.092 -3.401 1.00 95.88 187 ASP A C 1
ATOM 1503 O O . ASP A 1 187 ? 9.737 4.916 -3.028 1.00 95.88 187 ASP A O 1
ATOM 1507 N N . GLY A 1 188 ? 9.999 6.452 -4.668 1.00 94.31 188 GLY A N 1
ATOM 1508 C CA . GLY A 1 188 ? 10.230 5.531 -5.773 1.00 94.31 188 GLY A CA 1
ATOM 1509 C C . GLY A 1 188 ? 11.583 5.785 -6.433 1.00 94.31 188 GLY A C 1
ATOM 1510 O O . GLY A 1 188 ? 11.945 6.925 -6.743 1.00 94.31 188 GLY A O 1
ATOM 1511 N N . TRP A 1 189 ? 12.323 4.710 -6.689 1.00 93.88 189 TRP A N 1
ATOM 1512 C CA . TRP A 1 189 ? 13.566 4.709 -7.457 1.00 93.88 189 TRP A CA 1
ATOM 1513 C C . TRP A 1 189 ? 13.422 3.796 -8.668 1.00 93.88 189 TRP A C 1
ATOM 1515 O O . TRP A 1 189 ? 13.012 2.646 -8.538 1.00 93.88 189 TRP A O 1
ATOM 1525 N N . PHE A 1 190 ? 13.794 4.300 -9.841 1.00 93.56 190 PHE A N 1
ATOM 1526 C CA . PHE A 1 190 ? 13.591 3.624 -11.118 1.00 93.56 190 PHE A CA 1
ATOM 1527 C C . PHE A 1 190 ? 14.920 3.533 -11.857 1.00 93.56 190 PHE A C 1
ATOM 1529 O O . PHE A 1 190 ? 15.578 4.554 -12.084 1.00 93.56 190 PHE A O 1
ATOM 1536 N N . TYR A 1 191 ? 15.311 2.323 -12.249 1.00 92.94 191 TYR A N 1
ATOM 1537 C CA . TYR A 1 191 ? 16.615 2.064 -12.844 1.00 92.94 191 TYR A CA 1
ATOM 1538 C C . TYR A 1 191 ? 16.537 1.224 -14.109 1.00 92.94 191 TYR A C 1
ATOM 1540 O O . TYR A 1 191 ? 15.759 0.275 -14.189 1.00 92.94 191 TYR A O 1
ATOM 1548 N N . ASN A 1 192 ? 17.480 1.495 -15.012 1.00 92.75 192 ASN A N 1
ATOM 1549 C CA . ASN A 1 192 ? 17.863 0.575 -16.076 1.00 92.75 192 ASN A CA 1
ATOM 1550 C C . ASN A 1 192 ? 19.177 -0.130 -15.730 1.00 92.75 192 ASN A C 1
ATOM 1552 O O . ASN A 1 192 ? 20.099 0.439 -15.117 1.00 92.75 192 ASN A O 1
ATOM 1556 N N . ARG A 1 193 ? 19.247 -1.399 -16.110 1.00 93.00 193 ARG A N 1
ATOM 1557 C CA . ARG A 1 193 ? 20.374 -2.294 -15.896 1.00 93.00 193 ARG A CA 1
ATOM 1558 C C . ARG A 1 193 ? 21.385 -2.143 -17.033 1.00 93.00 193 ARG A C 1
ATOM 1560 O O . ARG A 1 193 ? 21.073 -1.714 -18.138 1.00 93.00 193 ARG A O 1
ATOM 1567 N N . ASN A 1 194 ? 22.641 -2.456 -16.744 1.00 91.44 194 ASN A N 1
ATOM 1568 C CA . ASN A 1 194 ? 23.682 -2.582 -17.762 1.00 91.44 194 ASN A CA 1
ATOM 1569 C C . ASN A 1 194 ? 23.684 -3.984 -18.401 1.00 91.44 194 ASN A C 1
ATOM 1571 O O . ASN A 1 194 ? 22.871 -4.836 -18.046 1.00 91.44 194 ASN A O 1
ATOM 1575 N N . ALA A 1 195 ? 24.628 -4.234 -19.314 1.00 93.00 195 ALA A N 1
ATOM 1576 C CA . ALA A 1 195 ? 24.784 -5.530 -19.980 1.00 93.00 195 ALA A CA 1
ATOM 1577 C C . ALA A 1 195 ? 25.025 -6.694 -18.996 1.00 93.00 195 ALA A C 1
ATOM 1579 O O . ALA A 1 195 ? 24.661 -7.829 -19.282 1.00 93.00 195 ALA A O 1
ATOM 1580 N N . GLU A 1 196 ? 25.588 -6.418 -17.816 1.00 93.56 196 GLU A N 1
ATOM 1581 C CA . GLU A 1 196 ? 25.796 -7.397 -16.743 1.00 93.56 196 GLU A CA 1
ATOM 1582 C C . GLU A 1 196 ? 24.583 -7.540 -15.799 1.00 93.56 196 GLU A C 1
ATOM 1584 O O . GLU A 1 196 ? 24.679 -8.195 -14.759 1.00 93.56 196 GLU A O 1
ATOM 1589 N N . GLY A 1 197 ? 23.451 -6.901 -16.111 1.00 91.25 197 GLY A N 1
ATOM 1590 C CA . GLY A 1 197 ? 22.212 -6.977 -15.334 1.00 91.25 197 GLY A CA 1
ATOM 1591 C C . GLY A 1 197 ? 22.213 -6.180 -14.022 1.00 91.25 197 GLY A C 1
ATOM 1592 O O . GLY A 1 197 ? 21.295 -6.344 -13.212 1.00 91.25 197 GLY A O 1
ATOM 1593 N N . ARG A 1 198 ? 23.215 -5.322 -13.786 1.00 90.12 198 ARG A N 1
ATOM 1594 C CA . ARG A 1 198 ? 23.338 -4.482 -12.582 1.00 90.12 198 ARG A CA 1
ATOM 1595 C C . ARG A 1 198 ? 22.665 -3.122 -12.788 1.00 90.12 198 ARG A C 1
ATOM 1597 O O . ARG A 1 198 ? 22.849 -2.544 -13.861 1.00 90.12 198 ARG A O 1
ATOM 1604 N N . PRO A 1 199 ? 21.962 -2.563 -11.783 1.00 88.44 199 PRO A N 1
ATOM 1605 C CA . PRO A 1 199 ? 21.441 -1.198 -11.861 1.00 88.44 199 PRO A CA 1
ATOM 1606 C C . PRO A 1 199 ? 22.571 -0.211 -12.174 1.00 88.44 199 PRO A C 1
ATOM 1608 O O . PRO A 1 199 ? 23.575 -0.175 -11.459 1.00 88.44 199 PRO A O 1
ATOM 1611 N N . ARG A 1 200 ? 22.434 0.562 -13.257 1.00 85.88 200 ARG A N 1
ATOM 1612 C CA . ARG A 1 200 ? 23.479 1.495 -13.713 1.00 85.88 200 ARG A CA 1
ATOM 1613 C C . ARG A 1 200 ? 22.957 2.903 -13.914 1.00 85.88 200 ARG A C 1
ATOM 1615 O O . ARG A 1 200 ? 23.598 3.843 -13.455 1.00 85.88 200 ARG A O 1
ATOM 1622 N N . ASN A 1 201 ? 21.835 3.049 -14.611 1.00 85.44 201 ASN A N 1
ATOM 1623 C CA . ASN A 1 201 ? 21.254 4.357 -14.869 1.00 85.44 201 ASN A CA 1
ATOM 1624 C C . ASN A 1 201 ? 20.059 4.568 -13.940 1.00 85.44 201 ASN A C 1
ATOM 1626 O O . ASN A 1 201 ? 19.085 3.826 -14.032 1.00 85.44 201 ASN A O 1
ATOM 1630 N N . MET A 1 202 ? 20.149 5.548 -13.039 1.00 87.94 202 MET A N 1
ATOM 1631 C CA . MET A 1 202 ? 18.998 6.008 -12.263 1.00 87.94 202 MET A CA 1
ATOM 1632 C C . MET A 1 202 ? 18.141 6.878 -13.176 1.00 87.94 202 MET A C 1
ATOM 1634 O O . MET A 1 202 ? 18.454 8.047 -13.370 1.00 87.94 202 MET A O 1
ATOM 1638 N N . CYS A 1 203 ? 17.071 6.321 -13.730 1.00 88.25 203 CYS A N 1
ATOM 1639 C CA . CYS A 1 203 ? 16.260 6.988 -14.743 1.00 88.25 203 CYS A CA 1
ATOM 1640 C C . CYS A 1 203 ? 15.264 7.985 -14.144 1.00 88.25 203 CYS A C 1
ATOM 1642 O O . CYS A 1 203 ? 14.944 8.998 -14.768 1.00 88.25 203 CYS A O 1
ATOM 1644 N N . ARG A 1 204 ? 14.760 7.706 -12.940 1.00 90.12 204 ARG A N 1
ATOM 1645 C CA . ARG A 1 204 ? 13.811 8.569 -12.232 1.00 90.12 204 ARG A CA 1
ATOM 1646 C C . ARG A 1 204 ? 13.908 8.328 -10.732 1.00 90.12 204 ARG A C 1
ATOM 1648 O O . ARG A 1 204 ? 14.107 7.200 -10.286 1.00 90.12 204 ARG A O 1
ATOM 1655 N N . ARG A 1 205 ? 13.701 9.390 -9.959 1.00 92.75 205 ARG A N 1
ATOM 1656 C CA . ARG A 1 205 ? 13.339 9.311 -8.545 1.00 92.75 205 ARG A CA 1
ATOM 1657 C C . ARG A 1 205 ? 12.140 10.195 -8.292 1.00 92.75 205 ARG A C 1
ATOM 1659 O O . ARG A 1 205 ? 12.052 11.284 -8.854 1.00 92.75 205 ARG A O 1
ATOM 1666 N N . ASN A 1 206 ? 11.240 9.757 -7.440 1.00 93.00 206 ASN A N 1
ATOM 1667 C CA . ASN A 1 206 ? 10.151 10.597 -6.984 1.00 93.00 206 ASN A CA 1
ATOM 1668 C C . ASN A 1 206 ? 9.880 10.355 -5.509 1.00 93.00 206 ASN A C 1
ATOM 1670 O O . ASN A 1 206 ? 10.210 9.306 -4.958 1.00 93.00 206 ASN A O 1
ATOM 1674 N N . GLY A 1 207 ? 9.272 11.356 -4.893 1.00 94.44 207 GLY A N 1
ATOM 1675 C CA . GLY A 1 207 ? 8.748 11.254 -3.549 1.00 94.44 207 GLY A CA 1
ATOM 1676 C C . GLY A 1 207 ? 7.402 11.941 -3.478 1.00 94.44 207 GLY A C 1
ATOM 1677 O O . GLY A 1 207 ? 7.174 12.989 -4.091 1.00 94.44 207 GLY A O 1
ATOM 1678 N N . GLY A 1 208 ? 6.494 11.338 -2.732 1.00 94.12 208 GLY A N 1
ATOM 1679 C CA . GLY A 1 208 ? 5.128 11.799 -2.600 1.00 94.12 208 GLY A CA 1
ATOM 1680 C C . GLY A 1 208 ? 4.547 11.519 -1.228 1.00 94.12 208 GLY A C 1
ATOM 1681 O O . GLY A 1 208 ? 5.145 10.860 -0.374 1.00 94.12 208 GLY A O 1
ATOM 1682 N N . LYS A 1 209 ? 3.348 12.049 -1.030 1.00 96.00 209 LYS A N 1
ATOM 1683 C CA . LYS A 1 209 ? 2.548 11.849 0.171 1.00 96.00 209 LYS A CA 1
ATOM 1684 C C . LYS A 1 209 ? 1.339 11.014 -0.186 1.00 96.00 209 LYS A C 1
ATOM 1686 O O . LYS A 1 209 ? 0.622 11.318 -1.139 1.00 96.00 209 LYS A O 1
ATOM 1691 N N . TYR A 1 210 ? 1.102 9.998 0.622 1.00 97.31 210 TYR A N 1
ATOM 1692 C CA . TYR A 1 210 ? -0.134 9.252 0.613 1.00 97.31 210 TYR A CA 1
ATOM 1693 C C . TYR A 1 210 ? -1.089 9.798 1.661 1.00 97.31 210 TYR A C 1
ATOM 1695 O O . TYR A 1 210 ? -0.712 10.003 2.816 1.00 97.31 210 TYR A O 1
ATOM 1703 N N . ARG A 1 211 ? -2.348 9.948 1.252 1.00 97.88 211 ARG A N 1
ATOM 1704 C CA . ARG A 1 211 ? -3.505 9.938 2.142 1.00 97.88 211 ARG A CA 1
ATOM 1705 C C . ARG A 1 211 ? -4.399 8.782 1.711 1.00 97.88 211 ARG A C 1
ATOM 1707 O O . ARG A 1 211 ? -5.045 8.849 0.666 1.00 97.88 211 ARG A O 1
ATOM 1714 N N . LEU A 1 212 ? -4.406 7.721 2.504 1.00 98.62 212 LEU A N 1
ATOM 1715 C CA . LEU A 1 212 ? -5.136 6.490 2.218 1.00 98.62 212 LEU A CA 1
ATOM 1716 C C . LEU A 1 212 ? -6.335 6.385 3.151 1.00 98.62 212 LEU A C 1
ATOM 1718 O O . LEU A 1 212 ? -6.190 6.589 4.354 1.00 98.62 212 LEU A O 1
ATOM 1722 N N . GLU A 1 213 ? -7.499 6.035 2.618 1.00 98.62 213 GLU A N 1
ATOM 1723 C CA . GLU A 1 213 ? -8.636 5.610 3.438 1.00 98.62 213 GLU A CA 1
ATOM 1724 C C . GLU A 1 213 ? -8.680 4.088 3.403 1.00 98.62 213 GLU A C 1
ATOM 1726 O O . GLU A 1 213 ? -8.797 3.481 2.333 1.00 98.62 213 GLU A O 1
ATOM 1731 N N . VAL A 1 214 ? -8.541 3.470 4.572 1.00 98.75 214 VAL A N 1
ATOM 1732 C CA . VAL A 1 214 ? -8.572 2.017 4.728 1.00 98.75 214 VAL A CA 1
ATOM 1733 C C . VAL A 1 214 ? -9.855 1.596 5.423 1.00 98.75 214 VAL A C 1
ATOM 1735 O O . VAL A 1 214 ? -10.339 2.276 6.330 1.00 98.75 214 VAL A O 1
ATOM 1738 N N . VAL A 1 215 ? -10.393 0.462 4.997 1.00 98.56 215 VAL A N 1
ATOM 1739 C CA . VAL A 1 215 ? -11.627 -0.122 5.521 1.00 98.56 215 VAL A CA 1
ATOM 1740 C C . VAL A 1 215 ? -11.364 -1.542 5.994 1.00 98.56 215 VAL A C 1
ATOM 1742 O O . VAL A 1 215 ? -10.530 -2.253 5.428 1.00 98.56 215 VAL A O 1
ATOM 1745 N N . ARG A 1 216 ? -12.074 -1.952 7.040 1.00 97.62 216 ARG A N 1
ATOM 1746 C CA . ARG A 1 216 ? -12.072 -3.318 7.546 1.00 97.62 216 ARG A CA 1
ATOM 1747 C C . ARG A 1 216 ? -13.110 -4.142 6.791 1.00 97.62 216 ARG A C 1
ATOM 1749 O O . ARG A 1 216 ? -14.291 -3.805 6.779 1.00 97.62 216 ARG A O 1
ATOM 1756 N N . LEU A 1 217 ? -12.682 -5.263 6.222 1.00 97.06 217 LEU A N 1
ATOM 1757 C CA . LEU A 1 217 ? -13.564 -6.261 5.626 1.00 97.06 217 LEU A CA 1
ATOM 1758 C C . LEU A 1 217 ? -13.841 -7.374 6.642 1.00 97.06 217 LEU A C 1
ATOM 1760 O O . LEU A 1 217 ? -12.945 -8.146 6.979 1.00 97.06 217 LEU A O 1
ATOM 1764 N N . LYS A 1 218 ? -15.083 -7.458 7.133 1.00 95.12 218 LYS A N 1
ATOM 1765 C CA . LYS A 1 218 ? -15.476 -8.418 8.184 1.00 95.12 218 LYS A CA 1
ATOM 1766 C C . LYS A 1 218 ? -15.278 -9.871 7.759 1.00 95.12 218 LYS A C 1
ATOM 1768 O O . LYS A 1 218 ? -14.745 -10.657 8.527 1.00 95.12 218 LYS A O 1
ATOM 1773 N N . GLU A 1 219 ? -15.592 -10.193 6.508 1.00 96.25 219 GLU A N 1
ATOM 1774 C CA . GLU A 1 219 ? -15.412 -11.541 5.952 1.00 96.25 219 GLU A CA 1
ATOM 1775 C C . GLU A 1 219 ? -13.953 -12.020 6.042 1.00 96.25 219 GLU A C 1
ATOM 1777 O O . GLU A 1 219 ? -13.689 -13.182 6.333 1.00 96.25 219 GLU A O 1
ATOM 1782 N N . LYS A 1 220 ? -12.989 -11.109 5.848 1.00 96.19 220 LYS A N 1
ATOM 1783 C CA . LYS A 1 220 ? -11.554 -11.404 5.967 1.00 96.19 220 LYS A CA 1
ATOM 1784 C C . LYS A 1 220 ? -11.130 -11.622 7.414 1.00 96.19 220 LYS A C 1
ATOM 1786 O O . LYS A 1 220 ? -10.322 -12.500 7.697 1.00 96.19 220 LYS A O 1
ATOM 1791 N N . GLU A 1 221 ? -11.700 -10.850 8.330 1.00 94.88 221 GLU A N 1
ATOM 1792 C CA . GLU A 1 221 ? -11.455 -11.019 9.760 1.00 94.88 221 GLU A CA 1
ATOM 1793 C C . GLU A 1 221 ? -11.997 -12.356 10.277 1.00 94.88 221 GLU A C 1
ATOM 1795 O O . GLU A 1 221 ? -11.308 -13.056 11.014 1.00 94.88 221 GLU A O 1
ATOM 1800 N N . GLU A 1 222 ? -13.196 -12.747 9.843 1.00 95.81 222 GLU A N 1
ATOM 1801 C CA . GLU A 1 222 ? -13.815 -14.034 10.184 1.00 95.81 222 GLU A CA 1
ATOM 1802 C C . GLU A 1 222 ? -13.002 -15.231 9.664 1.00 95.81 222 GLU A C 1
ATOM 1804 O O . GLU A 1 222 ? -12.995 -16.295 10.281 1.00 95.81 222 GLU A O 1
ATOM 1809 N N . GLN A 1 223 ? -12.261 -15.042 8.569 1.00 96.56 223 GLN A N 1
ATOM 1810 C CA . GLN A 1 223 ? -11.303 -16.013 8.025 1.00 96.56 223 GLN A CA 1
ATOM 1811 C C . GLN A 1 223 ? -9.963 -16.039 8.786 1.00 96.56 223 GLN A C 1
ATOM 1813 O O . GLN A 1 223 ? -9.107 -16.871 8.492 1.00 96.56 223 GLN A O 1
ATOM 1818 N N . GLY A 1 224 ? -9.762 -15.150 9.764 1.00 95.38 224 GLY A N 1
ATOM 1819 C CA . GLY A 1 224 ? -8.495 -14.999 10.484 1.00 95.38 224 GLY A CA 1
ATOM 1820 C C . GLY A 1 224 ? -7.398 -14.307 9.667 1.00 95.38 224 GLY A C 1
ATOM 1821 O O . GLY A 1 224 ? -6.224 -14.376 10.032 1.00 95.38 224 GLY A O 1
ATOM 1822 N N . GLU A 1 225 ? -7.757 -13.651 8.562 1.00 96.75 225 GLU A N 1
ATOM 1823 C CA . GLU A 1 225 ? -6.834 -12.897 7.716 1.00 96.75 225 GLU A CA 1
ATOM 1824 C C . GLU A 1 225 ? -6.702 -11.440 8.188 1.00 96.75 225 GLU A C 1
ATOM 1826 O O . GLU A 1 225 ? -7.513 -10.928 8.960 1.00 96.75 225 GLU A O 1
ATOM 1831 N N . ASN A 1 226 ? -5.691 -10.726 7.677 1.00 98.25 226 ASN A N 1
ATOM 1832 C CA . ASN A 1 226 ? -5.630 -9.271 7.818 1.00 98.25 226 ASN A CA 1
ATOM 1833 C C . ASN A 1 226 ? -6.851 -8.648 7.106 1.00 98.25 226 ASN A C 1
ATOM 1835 O O . ASN A 1 226 ? -6.957 -8.790 5.882 1.00 98.25 226 ASN A O 1
ATOM 1839 N N . PRO A 1 227 ? -7.743 -7.929 7.813 1.00 98.06 227 PRO A N 1
ATOM 1840 C CA . PRO A 1 227 ? -8.993 -7.459 7.228 1.00 98.06 227 PRO A CA 1
ATOM 1841 C C . PRO A 1 227 ? -8.912 -6.070 6.590 1.00 98.06 227 PRO A C 1
ATOM 1843 O O . PRO A 1 227 ? -9.878 -5.631 5.971 1.00 98.06 227 PRO A O 1
ATOM 1846 N N . TRP A 1 228 ? -7.803 -5.348 6.744 1.00 98.69 228 TRP A N 1
ATOM 1847 C CA . TRP A 1 228 ? -7.701 -3.963 6.290 1.00 98.69 228 TRP A CA 1
ATOM 1848 C C . TRP A 1 228 ? -7.341 -3.883 4.809 1.00 98.69 228 TRP A C 1
ATOM 1850 O O . TRP A 1 228 ? -6.360 -4.488 4.366 1.00 98.69 228 TRP A O 1
ATOM 1860 N N . ARG A 1 229 ? -8.119 -3.110 4.047 1.00 98.69 229 ARG A N 1
ATOM 1861 C CA . ARG A 1 229 ? -7.903 -2.841 2.619 1.00 98.69 229 ARG A CA 1
ATOM 1862 C C . ARG A 1 229 ? -7.984 -1.352 2.316 1.00 98.69 229 ARG A C 1
ATOM 1864 O O . ARG A 1 229 ? -8.743 -0.626 2.952 1.00 98.69 229 ARG A O 1
ATOM 1871 N N . ILE A 1 230 ? -7.210 -0.897 1.340 1.00 98.81 230 ILE A N 1
ATOM 1872 C CA . ILE A 1 230 ? -7.235 0.480 0.843 1.00 98.81 230 ILE A CA 1
ATOM 1873 C C . ILE A 1 230 ? -8.464 0.649 -0.053 1.00 98.81 230 ILE A C 1
ATOM 1875 O O . ILE A 1 230 ? -8.590 -0.032 -1.066 1.00 98.81 230 ILE A O 1
ATOM 1879 N N . SER A 1 231 ? -9.339 1.575 0.331 1.00 98.44 231 SER A N 1
ATOM 1880 C CA . SER A 1 231 ? -10.553 1.956 -0.408 1.00 98.44 231 SER A CA 1
ATOM 1881 C C . SER A 1 231 ? -10.397 3.253 -1.187 1.00 98.44 231 SER A C 1
ATOM 1883 O O . SER A 1 231 ? -11.009 3.440 -2.236 1.00 98.44 231 SER A O 1
ATOM 1885 N N . LYS A 1 232 ? -9.527 4.142 -0.704 1.00 98.06 232 LYS A N 1
ATOM 1886 C CA . LYS A 1 232 ? -9.162 5.369 -1.397 1.00 98.06 232 LYS A CA 1
ATOM 1887 C C . LYS A 1 232 ? -7.672 5.591 -1.308 1.00 98.06 232 LYS A C 1
ATOM 1889 O O . LYS A 1 232 ? -7.093 5.504 -0.225 1.00 98.06 232 LYS A O 1
ATOM 1894 N N . GLN A 1 233 ? -7.075 5.935 -2.436 1.00 96.25 233 GLN A N 1
ATOM 1895 C CA . GLN A 1 233 ? -5.670 6.274 -2.542 1.00 96.25 233 GLN A CA 1
ATOM 1896 C C . GLN A 1 233 ? -5.541 7.663 -3.147 1.00 96.25 233 GLN A C 1
ATOM 1898 O O . GLN A 1 233 ? -5.728 7.851 -4.348 1.00 96.25 233 GLN A O 1
ATOM 1903 N N . ARG A 1 234 ? -5.198 8.635 -2.297 1.00 95.25 234 ARG A N 1
ATOM 1904 C CA . ARG A 1 234 ? -4.795 9.964 -2.740 1.00 95.25 234 ARG A CA 1
ATOM 1905 C C . ARG A 1 234 ? -3.281 10.093 -2.708 1.00 95.25 234 ARG A C 1
ATOM 1907 O O . ARG A 1 234 ? -2.661 9.764 -1.691 1.00 95.25 234 ARG A O 1
ATOM 1914 N N . VAL A 1 235 ? -2.703 10.570 -3.806 1.00 93.38 235 VAL A N 1
ATOM 1915 C CA . VAL A 1 235 ? -1.251 10.676 -3.987 1.00 93.38 235 VAL A CA 1
ATOM 1916 C C . VAL A 1 235 ? -0.889 12.077 -4.439 1.00 93.38 235 VAL A C 1
ATOM 1918 O O . VAL A 1 235 ? -1.288 12.505 -5.519 1.00 93.38 235 VAL A O 1
ATOM 1921 N N . GLU A 1 236 ? -0.100 12.770 -3.628 1.00 92.88 236 GLU A N 1
ATOM 1922 C CA . GLU A 1 236 ? 0.422 14.099 -3.945 1.00 92.88 236 GLU A CA 1
ATOM 1923 C C . GLU A 1 236 ? 1.925 14.001 -4.206 1.00 92.88 236 GLU A C 1
ATOM 1925 O O . GLU A 1 236 ? 2.694 13.596 -3.326 1.00 92.88 236 GLU A O 1
ATOM 1930 N N . LEU A 1 237 ? 2.356 14.366 -5.414 1.00 91.56 237 LEU A N 1
ATOM 1931 C CA . LEU A 1 237 ? 3.774 14.392 -5.760 1.00 91.56 237 LEU A CA 1
ATOM 1932 C C . LEU A 1 237 ? 4.445 15.544 -5.006 1.00 91.56 237 LEU A C 1
ATOM 1934 O O . LEU A 1 237 ? 4.039 16.694 -5.122 1.00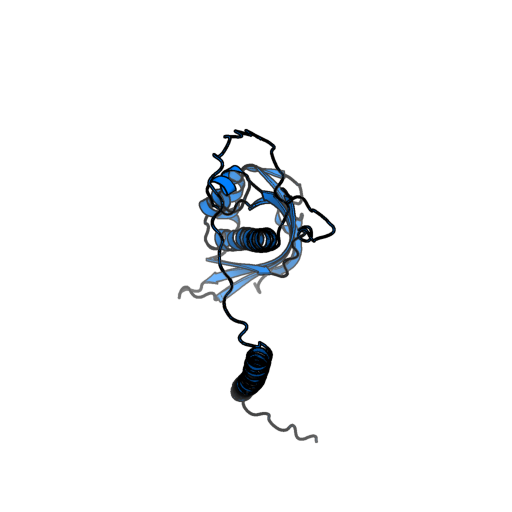 91.56 237 LEU A O 1
ATOM 1938 N N . SER A 1 238 ? 5.472 15.243 -4.216 1.00 92.12 238 SER A N 1
ATOM 1939 C CA . SER A 1 238 ? 6.227 16.266 -3.483 1.00 92.12 238 SER A CA 1
ATOM 1940 C C . SER A 1 238 ? 7.462 16.717 -4.254 1.00 92.12 238 SER A C 1
ATOM 1942 O O . SER A 1 238 ? 7.798 17.897 -4.238 1.00 92.12 238 SER A O 1
ATOM 1944 N N . TRP A 1 239 ? 8.141 15.786 -4.921 1.00 91.94 239 TRP A N 1
ATOM 1945 C CA . TRP A 1 239 ? 9.300 16.070 -5.759 1.00 91.94 239 TRP A CA 1
ATOM 1946 C C . TRP A 1 239 ? 9.504 14.953 -6.785 1.00 91.94 239 TRP A C 1
ATOM 1948 O O . TRP A 1 239 ? 9.097 13.806 -6.579 1.00 91.94 239 TRP A O 1
ATOM 1958 N N . GLN A 1 240 ? 10.152 15.294 -7.894 1.00 90.69 240 GLN A N 1
ATOM 1959 C CA . GLN A 1 240 ? 10.545 14.349 -8.929 1.00 90.69 240 GLN A CA 1
ATOM 1960 C C . GLN A 1 240 ? 11.851 14.806 -9.568 1.00 90.69 240 GLN A C 1
ATOM 1962 O O . GLN A 1 240 ? 11.941 15.922 -10.075 1.00 90.69 240 GLN A O 1
ATOM 1967 N N . ASP A 1 241 ? 12.821 13.900 -9.595 1.00 88.62 241 ASP A N 1
ATOM 1968 C CA . ASP A 1 241 ? 14.070 14.064 -10.319 1.00 88.62 241 ASP A CA 1
ATOM 1969 C C . ASP A 1 241 ? 14.069 13.111 -11.512 1.00 88.62 241 ASP A C 1
ATOM 1971 O O . ASP A 1 241 ? 13.871 11.898 -11.369 1.00 88.62 241 ASP A O 1
ATOM 1975 N N . MET A 1 242 ? 14.344 13.649 -12.692 1.00 81.25 242 MET A N 1
ATOM 1976 C CA . MET A 1 242 ? 14.684 12.834 -13.851 1.00 81.25 242 MET A CA 1
ATOM 1977 C C . MET A 1 242 ? 16.187 12.546 -13.800 1.00 81.25 242 MET A C 1
ATOM 1979 O O . MET A 1 242 ? 16.975 13.423 -13.444 1.00 81.25 242 MET A O 1
ATOM 1983 N N . GLY A 1 243 ? 16.582 11.308 -14.101 1.00 68.38 243 GLY A N 1
ATOM 1984 C CA . GLY A 1 243 ? 17.989 10.923 -14.196 1.00 68.38 243 GLY A CA 1
ATOM 1985 C C . GLY A 1 243 ? 18.783 11.832 -15.130 1.00 68.38 243 GLY A C 1
ATOM 1986 O O . GLY A 1 243 ? 18.211 12.442 -16.034 1.00 68.38 243 GLY A O 1
ATOM 1987 N N . SER A 1 244 ? 20.103 11.908 -14.941 1.00 62.38 244 SER A N 1
ATOM 1988 C CA . SER A 1 244 ? 20.979 12.535 -15.936 1.00 62.38 244 SER A CA 1
ATOM 1989 C C . SER A 1 244 ? 20.799 11.812 -17.274 1.00 62.38 244 SER A C 1
ATOM 1991 O O . SER A 1 244 ? 21.048 10.605 -17.335 1.00 62.38 244 SER A O 1
ATOM 1993 N N . GLN A 1 245 ? 20.324 12.541 -18.290 1.00 53.38 245 GLN A N 1
ATOM 1994 C CA . GLN A 1 245 ? 20.224 12.057 -19.671 1.00 53.38 245 GLN A CA 1
ATOM 1995 C C . GLN A 1 245 ? 21.599 11.683 -20.224 1.00 53.38 245 GLN A C 1
ATOM 1997 O O . GLN A 1 245 ? 22.574 12.404 -19.904 1.00 53.38 245 GLN A O 1
#

Radius of gyration: 28.54 Å; Cα contacts (8 Å, |Δi|>4): 353; chains: 1; bounding box: 78×57×79 Å

Mean predicted aligned error: 15.76 Å

Nearest PDB structures (foldseek):
  4gb5-assembly1_A  TM=8.666E-01  e=2.509E-10  Kribbella flavida DSM 17836
  5wip-assembly2_C  TM=3.940E-01  e=3.564E-01  Escherichia coli
  5i7l-assembly3_B  TM=2.121E-01  e=4.263E-01  Homo sapiens
  3qq2-assembly2_B  TM=1.890E-01  e=7.053E+00  Bordetella pertussis

Organism: Aureobasidium melanogenum (NCBI:txid46634)

Solvent-accessible surface area (backbone atoms only — not comparable to full-atom values): 14038 Å² total; per-residue (Å²): 138,84,84,76,82,80,76,72,65,72,70,62,57,54,54,52,53,52,52,52,50,52,52,52,54,52,48,55,56,52,52,55,52,51,51,52,52,54,51,51,55,54,57,63,71,71,59,78,90,78,74,90,79,83,86,78,86,77,82,91,74,80,85,79,85,76,85,76,87,68,92,64,89,70,72,56,64,20,37,64,67,59,48,54,48,51,56,49,41,48,52,47,25,57,50,47,45,35,53,23,66,52,66,61,34,46,65,53,38,40,76,52,21,30,30,72,56,28,39,40,36,38,32,52,92,78,72,65,45,62,71,45,78,43,42,26,62,63,49,32,65,52,53,60,59,72,53,68,94,38,76,43,56,47,51,50,75,44,79,76,46,69,60,67,80,75,50,41,50,100,90,44,84,28,71,58,75,59,58,40,46,34,36,31,37,37,39,41,43,31,22,35,53,46,99,86,68,45,81,68,45,59,56,34,37,38,34,29,39,38,46,30,36,33,34,56,40,64,73,36,44,77,70,72,43,81,28,43,20,40,38,28,46,32,38,43,78,73,50,74,47,72,33,89,126

Sequence (245 aa):
GHSQLKTGHPVRSAIHKQLNGRLVLRWVTTWESLLLYVLYLFLLQLTPPCCNRDVQVLPSLRPVATTRREHANMATAYDIQTYLLDKSNIKDTVTRMMYAFDNKDSSLLIDQVYTPEIHLDYDTLLLGGKPEIISSKAWADRLEHMHDAYDTTQHTVHNFLIELPQPSSANKEVARPDTCVVYAHADGWFYNRNAEGRPRNMCRRNGGKYRLEVVRLKEKEEQGENPWRISKQRVELSWQDMGSQ

pLDDT: mean 80.8, std 19.95, range [34.81, 98.81]

Secondary structure (DSSP, 8-state):
---------HHHHHHHHHHHHHHHHHHHHHHHHHHHHHHHHHHHTS--------------PPPP------------B--HHHHHHHHHHHHHHHHHHHHHHHHT-HHHIIIIIEEEEEEEEE-HHHH-S--EEEEHHHHHHHHHHHTTTSSEEEEEEEEEEE-PPPPPBTTB--BPPSEEEEEEEEEEEEEEE-TTS-EEEEEEEEEEEEEEEEEE-HHHHHTTS--EEEEEEEEEEEEEEEPP-

InterPro domains:
  IPR032710 NTF2-like domain superfamily [SSF54427] (84-241)
  IPR037401 SnoaL-like domain [PF13577] (83-232)

Foldseek 3Di:
DDDDDDDPDPVVVVVVVVVVVVVVVVVVVVVVVVVVVVVVVVVVVPDDPDDDDDDDDDDDDDDDDDPDPDPPPPLPFFAPVNVVLLVVLLVVLVQLVQVCLQVLPLVCQQPRAADQKAWEAEDCVQPNGDIDIDGSNVVSVVSSCSQVVFPGKGKDKDDKDKPFDDGADPVDTDGGDQKTKIKIKMKMWGFHADPVRHGDWRFKIWMKMWIWIWGFDVVCVVVVHSRIYTRYIYIGTPDMDGTDD